Protein AF-A0AB35T0C1-F1 (afdb_monomer)

Solvent-accessible surface area (backbone atoms only — not comparable to full-atom values): 11816 Å² total; per-residue (Å²): 132,60,48,73,68,49,30,51,51,52,35,51,55,37,49,76,72,65,48,79,41,62,48,52,42,70,42,68,91,86,75,76,39,29,47,48,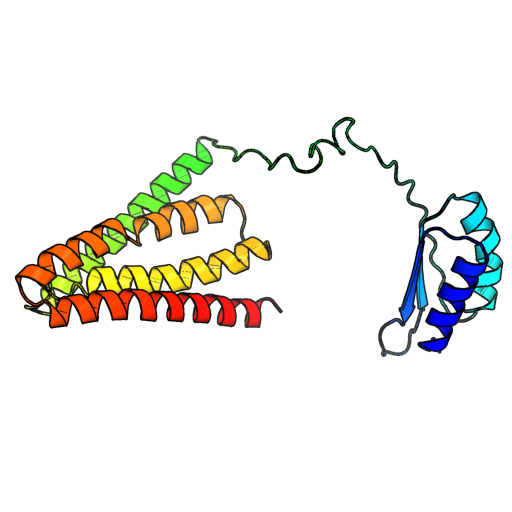71,51,73,52,70,60,68,71,61,53,63,71,42,49,69,54,52,47,66,72,39,70,78,32,69,82,79,88,80,88,76,87,77,76,80,76,67,58,98,38,42,97,76,54,57,82,65,69,73,80,74,82,78,85,46,72,64,50,53,51,33,24,50,54,21,23,55,52,15,34,49,52,34,52,51,37,40,58,54,37,56,77,73,38,94,59,30,72,40,45,52,56,23,60,42,51,31,33,25,55,32,30,18,51,47,28,30,52,50,50,36,44,75,72,62,75,48,53,72,69,53,43,29,20,49,47,60,3,16,41,50,37,26,25,61,69,68,61,52,55,53,43,35,58,60,3,37,78,78,37,50,68,51,13,51,49,43,54,52,46,44,55,52,47,20,51,50,28,21,52,50,20,40,54,55,43,56,67,73,77,105

Mean predicted aligned error: 14.81 Å

Foldseek 3Di:
DCDPVLQVVLQVVCVVLVFPDKGWDWDDPPPLTAIDIDGDDDPVSVVVCVVVNCVSCVSHPDDDDDDPPPPPCPPCNVVVPVDPPDPDDPDPLLVVLLAVLQVQQLVQLVVLQVVQVVVDPCCLQAVVSQLCLLLVLLLVLLLVVLCVVLVVDDPSCCSNHPNRRSVNNHDPPVLVVSLVRNCVVPVVSSVVNNVSSVVSSVVSSVVSNVVNVVVSD

Secondary structure (DSSP, 8-state):
---HHHHHHHHHHHHHTT-SEEEEEPPPSSS--PPEEEEES-HHHHHHHHHHHHHH-TTS--------------TTGGGTGGG-PPP----HHHHHHHHHHHHHHHHHHHHHHHHHHTT-GGGGTS-HHHHHHHHHHHHHHHHHHHHHHTT-S-HHHIIIIIIIIIHHHS-HHHHHHHHHHHHHH-HHHHHHHHHHHHHHHHHHHHHHHHHHHHHH-

pLDDT: mean 83.54, std 14.97, range [47.44, 98.69]

Radius of gyration: 28.73 Å; Cα contacts (8 Å, |Δi|>4): 269; chains: 1; bounding box: 64×45×69 Å

Sequence (217 aa):
MGSEADCERVIRAAHERGVASAMAYSGPEDGVAAIFVMIIDEPPLIESFLPELKRLAPEAGISVSFERLAHVSPSDFLRGGAHRPRPFRTNLENVGLVFLGGAFGGSGRVLLEAGARYVTPAYEVFPWGTLVANVVGSFFIAVLGVLLLERFISERERMFWILGFLGSFTTFSAFIFQIDRGWELSPTLSALYAGSSMFLGLAAALLGILATRRFVR

Structure (mmCIF, N/CA/C/O backbone):
data_AF-A0AB35T0C1-F1
#
_entry.id   AF-A0AB35T0C1-F1
#
loop_
_atom_site.group_PDB
_atom_site.id
_atom_site.type_symbol
_atom_site.label_atom_id
_atom_site.label_alt_id
_atom_site.label_comp_id
_atom_site.label_asym_id
_atom_site.label_entity_id
_atom_site.label_seq_id
_atom_site.pdbx_PDB_ins_code
_atom_site.Cartn_x
_atom_site.Cartn_y
_atom_site.Cartn_z
_atom_site.occupancy
_atom_site.B_iso_or_equiv
_atom_site.auth_seq_id
_atom_site.auth_comp_id
_atom_site.auth_asym_id
_atom_site.auth_atom_id
_atom_site.pdbx_PDB_model_num
ATOM 1 N N . MET A 1 1 ? -44.690 14.595 20.746 1.00 47.44 1 MET A N 1
ATOM 2 C CA . MET A 1 1 ? -43.866 14.855 19.526 1.00 47.44 1 MET A CA 1
ATOM 3 C C . MET A 1 1 ? -42.671 15.731 19.903 1.00 47.44 1 MET A C 1
ATOM 5 O O . MET A 1 1 ? -42.904 16.873 20.265 1.00 47.44 1 MET A O 1
ATOM 9 N N . GLY A 1 2 ? -41.429 15.227 19.882 1.00 55.16 2 GLY A N 1
ATOM 10 C CA . GLY A 1 2 ? -40.239 16.019 20.243 1.00 55.16 2 GLY A CA 1
ATOM 11 C C . GLY A 1 2 ? -39.686 16.805 19.052 1.00 55.16 2 GLY A C 1
ATOM 12 O O . GLY A 1 2 ? -39.072 16.224 18.163 1.00 55.16 2 GLY A O 1
ATOM 13 N N . SER A 1 3 ? -39.937 18.108 19.021 1.00 66.31 3 SER A N 1
ATOM 14 C CA . SER A 1 3 ? -39.468 19.043 17.995 1.00 66.31 3 SER A CA 1
ATOM 15 C C . SER A 1 3 ? -38.032 19.517 18.258 1.00 66.31 3 SER A C 1
ATOM 17 O O . SER A 1 3 ? -37.549 19.484 19.388 1.00 66.31 3 SER A O 1
ATOM 19 N N . GLU A 1 4 ? -37.344 20.018 17.232 1.00 69.00 4 GLU A N 1
ATOM 20 C CA . GLU A 1 4 ? -36.039 20.693 17.370 1.00 69.00 4 GLU A CA 1
ATOM 21 C C . GLU A 1 4 ? -36.092 21.839 18.404 1.00 69.00 4 GLU A C 1
ATOM 23 O O . GLU A 1 4 ? -35.175 22.016 19.207 1.00 69.00 4 GLU A O 1
ATOM 28 N N . ALA A 1 5 ? -37.242 22.518 18.497 1.00 74.06 5 ALA A N 1
ATOM 29 C CA . ALA A 1 5 ? -37.518 23.531 19.512 1.00 74.06 5 ALA A CA 1
ATOM 30 C C . ALA A 1 5 ? -37.566 22.974 20.951 1.00 74.06 5 ALA A C 1
ATOM 32 O O . ALA A 1 5 ? -37.274 23.696 21.903 1.00 74.06 5 ALA A O 1
ATOM 33 N N . ASP A 1 6 ? -37.921 21.701 21.155 1.00 73.94 6 ASP A N 1
ATOM 34 C CA . ASP A 1 6 ? -37.851 21.051 22.472 1.00 73.94 6 ASP A CA 1
ATOM 35 C C . ASP A 1 6 ? -36.403 20.800 22.897 1.00 73.94 6 ASP A C 1
ATOM 37 O O . ASP A 1 6 ? -36.051 21.032 24.054 1.00 73.94 6 ASP A O 1
ATOM 41 N N . CYS A 1 7 ? -35.545 20.397 21.955 1.00 75.94 7 CYS A N 1
ATOM 42 C CA . CYS A 1 7 ? -34.115 20.215 22.205 1.00 75.94 7 CYS A CA 1
ATOM 43 C C . CYS A 1 7 ? -33.453 21.546 22.583 1.00 75.94 7 CYS A C 1
ATOM 45 O O . CYS A 1 7 ? -32.734 21.620 23.581 1.00 75.94 7 CYS A O 1
ATOM 47 N N . GLU A 1 8 ? -33.752 22.616 21.843 1.00 81.06 8 GLU A N 1
ATOM 48 C CA . GLU A 1 8 ? -33.214 23.950 22.120 1.00 81.06 8 GLU A CA 1
ATOM 49 C C . GLU A 1 8 ? -33.679 24.488 23.481 1.00 81.06 8 GLU A C 1
ATOM 51 O O . GLU A 1 8 ? -32.869 25.009 24.253 1.00 81.06 8 GLU A O 1
ATOM 56 N N . ARG A 1 9 ? -34.957 24.292 23.835 1.00 82.44 9 ARG A N 1
ATOM 57 C CA . ARG A 1 9 ? -35.490 24.662 25.157 1.00 82.44 9 ARG A CA 1
ATOM 58 C C . ARG A 1 9 ? -34.764 23.954 26.296 1.00 82.44 9 ARG A C 1
ATOM 60 O O . ARG A 1 9 ? -34.443 24.597 27.294 1.00 82.44 9 ARG A O 1
ATOM 67 N N . VAL A 1 10 ? -34.482 22.660 26.148 1.00 80.94 10 VAL A N 1
ATOM 68 C CA . VAL A 1 10 ? -33.752 21.881 27.159 1.00 80.94 10 VAL A CA 1
ATOM 69 C C . VAL A 1 10 ? -32.312 22.373 27.310 1.00 80.94 10 VAL A C 1
ATOM 71 O O . VAL A 1 10 ? -31.861 22.583 28.436 1.00 80.94 10 VAL A O 1
ATOM 74 N N . ILE A 1 11 ? -31.603 22.604 26.201 1.00 83.75 11 ILE A N 1
ATOM 75 C CA . ILE A 1 11 ? -30.219 23.105 26.224 1.00 83.75 11 ILE A CA 1
ATOM 76 C C . ILE A 1 11 ? -30.162 24.486 26.884 1.00 83.75 11 ILE A C 1
ATOM 78 O O . ILE A 1 11 ? -29.311 24.739 27.738 1.00 83.75 11 ILE A O 1
ATOM 82 N N . ARG A 1 12 ? -31.095 25.376 26.532 1.00 85.38 12 ARG A N 1
ATOM 83 C CA . ARG A 1 12 ? -31.157 26.730 27.088 1.00 85.38 12 ARG A CA 1
ATOM 84 C C . ARG A 1 12 ? -31.428 26.717 28.590 1.00 85.38 12 ARG A C 1
ATOM 86 O O . ARG A 1 12 ? -30.707 27.378 29.329 1.00 85.38 12 ARG A O 1
ATOM 93 N N . ALA A 1 13 ? -32.398 25.921 29.041 1.00 85.06 13 ALA A N 1
ATOM 94 C CA . ALA A 1 13 ? -32.710 25.776 30.462 1.00 85.06 13 ALA A CA 1
ATOM 95 C C . ALA A 1 13 ? -31.527 25.203 31.265 1.00 85.06 13 ALA A C 1
ATOM 97 O O . ALA A 1 13 ? -31.259 25.656 32.377 1.00 85.06 13 ALA A O 1
ATOM 98 N N . ALA A 1 14 ? -30.777 24.254 30.694 1.00 83.56 14 ALA A N 1
ATOM 99 C CA . ALA A 1 14 ? -29.575 23.719 31.328 1.00 83.56 14 ALA A CA 1
ATOM 100 C C . ALA A 1 14 ? -28.489 24.800 31.495 1.00 83.56 14 ALA A C 1
ATOM 102 O O . ALA A 1 14 ? -27.954 24.978 32.589 1.00 83.56 14 ALA A O 1
ATOM 103 N N . HIS A 1 15 ? -28.203 25.583 30.451 1.00 82.88 15 HIS A N 1
ATOM 104 C CA . HIS A 1 15 ? -27.214 26.663 30.535 1.00 82.88 15 HIS A CA 1
ATOM 105 C C . HIS A 1 15 ? -27.641 27.809 31.465 1.00 82.88 15 HIS A C 1
ATOM 107 O O . HIS A 1 15 ? -26.797 28.353 32.174 1.00 82.88 15 HIS A O 1
ATOM 113 N N . GLU A 1 16 ? -28.931 28.154 31.527 1.00 86.69 16 GLU A N 1
ATOM 114 C CA . GLU A 1 16 ? -29.454 29.148 32.482 1.00 86.69 16 GLU A CA 1
ATOM 115 C C . GLU A 1 16 ? -29.228 28.724 33.946 1.00 86.69 16 GLU A C 1
ATOM 117 O O . GLU A 1 16 ? -29.058 29.576 34.818 1.00 86.69 16 GLU A O 1
ATOM 122 N N . ARG A 1 17 ? -29.149 27.415 34.216 1.00 79.06 17 ARG A N 1
ATOM 123 C CA . ARG A 1 17 ? -28.796 26.851 35.528 1.00 79.06 17 ARG A CA 1
ATOM 124 C C . ARG A 1 17 ? -27.294 26.730 35.788 1.00 79.06 17 ARG A C 1
ATOM 126 O O . ARG A 1 17 ? -26.907 26.253 36.852 1.00 79.06 17 ARG A O 1
ATOM 133 N N . GLY A 1 18 ? -26.458 27.164 34.848 1.00 79.50 18 GLY A N 1
ATOM 134 C CA . GLY A 1 18 ? -25.005 27.086 34.966 1.00 79.50 18 GLY A CA 1
ATOM 135 C C . GLY A 1 18 ? -24.442 25.687 34.729 1.00 79.50 18 GLY A C 1
ATOM 136 O O . GLY A 1 18 ? -23.338 25.415 35.189 1.00 79.50 18 GLY A O 1
ATOM 137 N N . VAL A 1 19 ? -25.180 24.819 34.025 1.00 81.62 19 VAL A N 1
ATOM 138 C CA . VAL A 1 19 ? -24.684 23.490 33.664 1.00 81.62 19 VAL A CA 1
ATOM 139 C C . VAL A 1 19 ? -23.430 23.612 32.787 1.00 81.62 19 VAL A C 1
ATOM 141 O O . VAL A 1 19 ? -23.435 24.352 31.801 1.00 81.62 19 VAL A O 1
ATOM 144 N N . ALA A 1 20 ? -22.374 22.866 33.107 1.00 76.25 20 ALA A N 1
ATOM 145 C CA . ALA A 1 20 ? -21.081 22.913 32.432 1.00 76.25 20 ALA A CA 1
ATOM 146 C C . ALA A 1 20 ? -21.161 22.472 30.963 1.00 76.25 20 ALA A C 1
ATOM 148 O O . ALA A 1 20 ? -20.497 23.055 30.104 1.00 76.25 20 ALA A O 1
ATOM 149 N N . SER A 1 21 ? -21.965 21.452 30.652 1.00 79.81 21 SER A N 1
ATOM 150 C CA . SER A 1 21 ? -22.265 21.069 29.271 1.00 79.81 21 SER A CA 1
ATOM 151 C C . SER A 1 21 ? -23.611 20.356 29.148 1.00 79.81 21 SER A C 1
ATOM 153 O O . SER A 1 21 ? -23.906 19.439 29.917 1.00 79.81 21 SER A O 1
ATOM 155 N N . ALA A 1 22 ? -24.410 20.746 28.151 1.00 82.31 22 ALA A N 1
ATOM 156 C CA . ALA A 1 22 ? -25.673 20.098 27.812 1.00 82.31 22 ALA A CA 1
ATOM 157 C C . ALA A 1 22 ? -25.825 19.928 26.292 1.00 82.31 22 ALA A C 1
ATOM 159 O O . ALA A 1 22 ? -25.579 20.856 25.521 1.00 82.31 22 ALA A O 1
ATOM 160 N N . MET A 1 23 ? -26.264 18.745 25.861 1.00 82.00 23 MET A N 1
ATOM 161 C CA . MET A 1 23 ? -26.617 18.424 24.475 1.00 82.00 23 MET A CA 1
ATOM 162 C C . MET A 1 23 ? -27.971 17.710 24.436 1.00 82.00 23 MET A C 1
ATOM 164 O O . MET A 1 23 ? -28.266 16.893 25.310 1.00 82.00 23 MET A O 1
ATOM 168 N N . ALA A 1 24 ? -28.790 17.999 23.423 1.00 80.12 24 ALA A N 1
ATOM 169 C CA . ALA A 1 24 ? -30.090 17.364 23.218 1.00 80.12 24 ALA A CA 1
ATOM 170 C C . ALA A 1 24 ? -30.309 17.032 21.735 1.00 80.12 24 ALA A C 1
ATOM 172 O O . ALA A 1 24 ? -29.970 17.836 20.869 1.00 80.12 24 ALA A O 1
ATOM 173 N N . TYR A 1 25 ? -30.885 15.861 21.459 1.00 76.50 25 TYR A N 1
ATOM 174 C CA . TYR A 1 25 ? -31.147 15.359 20.109 1.00 76.50 25 TYR A CA 1
ATOM 175 C C . TYR A 1 25 ? -32.557 14.768 20.008 1.00 76.50 25 TYR A C 1
ATOM 177 O O . TYR A 1 25 ? -33.025 14.094 20.933 1.00 76.50 25 TYR A O 1
ATOM 185 N N . SER A 1 26 ? -33.221 14.980 18.871 1.00 69.38 26 SER A N 1
ATOM 186 C CA . SER A 1 26 ? -34.474 14.301 18.536 1.00 69.38 26 SER A CA 1
ATOM 187 C C . SER A 1 26 ? -34.207 12.840 18.146 1.00 69.38 26 SER A C 1
ATOM 189 O O . SER A 1 26 ? -33.233 12.530 17.459 1.00 69.38 26 SER A O 1
ATOM 191 N N . GLY A 1 27 ? -35.058 11.924 18.617 1.00 65.56 27 GLY A N 1
ATOM 192 C CA . GLY A 1 27 ? -35.024 10.515 18.213 1.00 65.56 27 GLY A CA 1
ATOM 193 C C . GLY A 1 27 ? -35.474 10.293 16.753 1.00 65.56 27 GLY A C 1
ATOM 194 O O . GLY A 1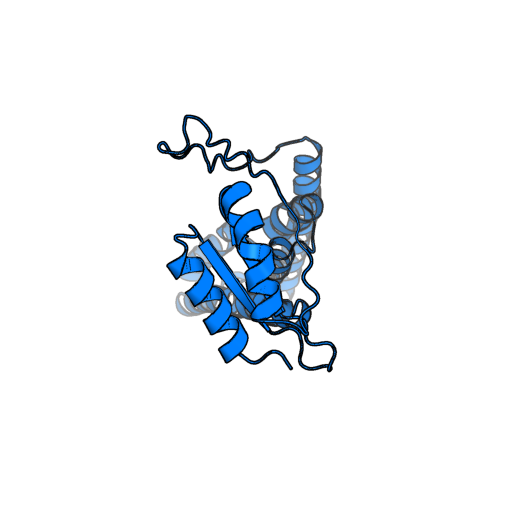 27 ? -36.015 11.216 16.144 1.00 65.56 27 GLY A O 1
ATOM 195 N N . PRO A 1 28 ? -35.270 9.083 16.190 1.00 60.81 28 PRO A N 1
ATOM 196 C CA . PRO A 1 28 ? -35.620 8.761 14.800 1.00 60.81 28 PRO A CA 1
ATOM 197 C C . PRO A 1 28 ? -37.108 8.996 14.470 1.00 60.81 28 PRO A C 1
ATOM 199 O O . PRO A 1 28 ? -37.969 8.882 15.346 1.00 60.81 28 PRO A O 1
ATOM 202 N N . GLU A 1 29 ? -37.401 9.316 13.200 1.00 58.00 29 GLU A N 1
ATOM 203 C CA . GLU A 1 29 ? -38.718 9.766 12.695 1.00 58.00 29 GLU A CA 1
ATOM 204 C C . GLU A 1 29 ? -39.848 8.718 12.817 1.00 58.00 29 GLU A C 1
ATOM 206 O O . GLU A 1 29 ? -41.025 9.047 12.672 1.00 58.00 29 GLU A O 1
ATOM 211 N N . ASP A 1 30 ? -39.515 7.475 13.167 1.00 56.91 30 ASP A N 1
ATOM 212 C CA . ASP A 1 30 ? -40.369 6.279 13.121 1.00 56.91 30 ASP A CA 1
ATOM 213 C C . ASP A 1 30 ? -41.456 6.211 14.226 1.00 56.91 30 ASP A C 1
ATOM 215 O O . ASP A 1 30 ? -42.046 5.160 14.478 1.00 56.91 30 ASP A O 1
ATOM 219 N N . GLY A 1 31 ? -41.755 7.326 14.901 1.00 50.69 31 GLY A N 1
ATOM 220 C CA . GLY A 1 31 ? -42.964 7.468 15.725 1.00 50.69 31 GLY A CA 1
ATOM 221 C C . GLY A 1 31 ? -42.868 7.064 17.203 1.00 50.69 31 GLY A C 1
ATOM 222 O O . GLY A 1 31 ? -43.889 7.071 17.884 1.00 50.69 31 GLY A O 1
ATOM 223 N N . VAL A 1 32 ? -41.674 6.787 17.744 1.00 53.25 32 VAL A N 1
ATOM 224 C CA . VAL A 1 32 ? -41.458 6.518 19.195 1.00 53.25 32 VAL A CA 1
ATOM 225 C C . VAL A 1 32 ? -40.680 7.663 19.881 1.00 53.25 32 VAL A C 1
ATOM 227 O O . VAL A 1 32 ? -40.046 7.477 20.911 1.00 53.25 32 VAL A O 1
ATOM 230 N N . ALA A 1 33 ? -40.702 8.862 19.291 1.00 53.75 33 ALA A N 1
ATOM 231 C CA . ALA A 1 33 ? -39.790 9.985 19.543 1.00 53.75 33 ALA A CA 1
ATOM 232 C C . ALA A 1 33 ? -39.524 10.332 21.030 1.00 53.75 33 ALA A C 1
ATOM 234 O O . ALA A 1 33 ? -40.205 11.170 21.626 1.00 53.75 33 ALA A O 1
ATOM 235 N N . ALA A 1 34 ? -38.458 9.751 21.588 1.00 61.19 34 ALA A N 1
ATOM 236 C CA . ALA A 1 34 ? -37.831 10.169 22.835 1.00 61.19 34 ALA A CA 1
ATOM 237 C C . ALA A 1 34 ? -36.725 11.188 22.525 1.00 61.19 34 ALA A C 1
ATOM 239 O O . ALA A 1 34 ? -35.884 10.960 21.656 1.00 61.19 34 ALA A O 1
ATOM 240 N N . ILE A 1 35 ? -36.734 12.325 23.219 1.00 66.88 35 ILE A N 1
ATOM 241 C CA . ILE A 1 35 ? -35.622 13.281 23.184 1.00 66.88 35 ILE A CA 1
ATOM 242 C C . ILE A 1 35 ? -34.474 12.677 23.995 1.00 66.88 35 ILE A C 1
ATOM 244 O O . ILE A 1 35 ? -34.665 12.315 25.159 1.00 66.88 35 ILE A O 1
ATOM 248 N N . PHE A 1 36 ? -33.288 12.586 23.397 1.00 69.38 36 PHE A N 1
ATOM 249 C CA . PHE A 1 36 ? -32.074 12.162 24.089 1.00 69.38 36 PHE A CA 1
ATOM 250 C C . PHE A 1 36 ? -31.338 13.385 24.615 1.00 69.38 36 PHE A C 1
ATOM 252 O O . PHE A 1 36 ? -30.945 14.253 23.841 1.00 69.38 36 PHE A O 1
ATOM 259 N N . VAL A 1 37 ? -31.142 13.443 25.930 1.00 72.50 37 VAL A N 1
ATOM 260 C CA . VAL A 1 37 ? -30.470 14.553 26.609 1.00 72.50 37 VAL A CA 1
ATOM 261 C C . VAL A 1 37 ? -29.224 14.023 27.309 1.00 72.50 37 VAL A C 1
ATOM 263 O O . VAL A 1 37 ? -29.310 13.092 28.107 1.00 72.50 37 VAL A O 1
ATOM 266 N N . MET A 1 38 ? -28.075 14.631 27.025 1.00 74.75 38 MET A N 1
ATOM 267 C CA . MET A 1 38 ? -26.805 14.366 27.694 1.00 74.75 38 MET A CA 1
ATOM 268 C C . MET A 1 38 ? -26.363 15.627 28.433 1.00 74.75 38 MET A C 1
ATOM 270 O O . MET A 1 38 ? -26.173 16.676 27.822 1.00 74.75 38 MET A O 1
ATOM 274 N N . ILE A 1 39 ? -26.206 15.518 29.750 1.00 75.00 39 ILE A N 1
ATOM 275 C CA . ILE A 1 39 ? -25.787 16.609 30.633 1.00 75.00 39 ILE A CA 1
ATOM 276 C C . ILE A 1 39 ? -24.549 16.156 31.396 1.00 75.00 39 ILE A C 1
ATOM 278 O O . ILE A 1 39 ? -24.534 15.056 31.947 1.00 75.00 39 ILE A O 1
ATOM 282 N N . ILE A 1 40 ? -23.526 17.005 31.430 1.00 74.69 40 ILE A N 1
ATOM 283 C CA . ILE A 1 40 ? -22.279 16.764 32.154 1.00 74.69 40 ILE A CA 1
ATOM 284 C C . ILE A 1 40 ? -22.153 17.844 33.222 1.00 74.69 40 ILE A C 1
ATOM 286 O O . ILE A 1 40 ? -21.889 18.999 32.898 1.00 74.69 40 ILE A O 1
ATOM 290 N N . ASP A 1 41 ? -22.353 17.456 34.481 1.00 78.56 41 ASP A N 1
ATOM 291 C CA . ASP A 1 41 ? -22.172 18.321 35.648 1.00 78.56 41 ASP A CA 1
ATOM 292 C C . ASP A 1 41 ? -22.041 17.513 36.951 1.00 78.56 41 ASP A C 1
ATOM 294 O O . ASP A 1 41 ? -22.072 16.278 36.944 1.00 78.56 41 ASP A O 1
ATOM 298 N N . GLU A 1 42 ? -21.916 18.204 38.082 1.00 77.75 42 GLU A N 1
ATOM 299 C CA . GLU A 1 42 ? -21.979 17.621 39.409 1.00 77.75 42 GLU A CA 1
ATOM 300 C C . GLU A 1 42 ? -23.355 16.978 39.685 1.00 77.75 42 GLU A C 1
ATOM 302 O O . GLU A 1 42 ? -24.403 17.564 39.381 1.00 77.75 42 GLU A O 1
ATOM 307 N N . PRO A 1 43 ? -23.388 15.792 40.332 1.00 74.50 43 PRO A N 1
ATOM 308 C CA . PRO A 1 43 ? -24.627 15.059 40.601 1.00 74.50 43 PRO A CA 1
ATOM 309 C C . PRO A 1 43 ? -25.754 15.876 41.263 1.00 74.50 43 PRO A C 1
ATOM 311 O O . PRO A 1 43 ? -26.892 15.759 40.804 1.00 74.50 43 PRO A O 1
ATOM 314 N N . PRO A 1 44 ? -25.494 16.744 42.268 1.00 80.44 44 PRO A N 1
ATOM 315 C CA . PRO A 1 44 ? -26.555 17.519 42.915 1.00 80.44 44 PRO A CA 1
ATOM 316 C C . PRO A 1 44 ? -27.264 18.490 41.963 1.00 80.44 44 PRO A C 1
ATOM 318 O O . PRO A 1 44 ? -28.477 18.691 42.070 1.00 80.44 44 PRO A O 1
ATOM 321 N N . LEU A 1 45 ? -26.528 19.082 41.013 1.00 79.62 45 LEU A N 1
ATOM 322 C CA . LEU A 1 45 ? -27.099 20.010 40.040 1.00 79.62 45 LEU A CA 1
ATOM 323 C C . LEU A 1 45 ? -28.007 19.260 39.059 1.00 79.62 45 LEU A C 1
ATOM 325 O O . LEU A 1 45 ? -29.139 19.691 38.826 1.00 79.62 45 LEU A O 1
ATOM 329 N N . ILE A 1 46 ? -27.554 18.100 38.568 1.00 75.00 46 ILE A N 1
ATOM 330 C CA . ILE A 1 46 ? -28.323 17.236 37.661 1.00 75.00 46 ILE A CA 1
ATOM 331 C C . ILE A 1 46 ? -29.615 16.769 38.336 1.00 75.00 46 ILE A C 1
ATOM 333 O O . ILE A 1 46 ? -30.695 16.924 37.765 1.00 75.00 46 ILE A O 1
ATOM 337 N N . GLU A 1 47 ? -29.534 16.255 39.565 1.00 80.75 47 GLU A N 1
ATOM 338 C CA . GLU A 1 47 ? -30.700 15.783 40.322 1.00 80.75 47 GLU A CA 1
ATOM 339 C C . GLU A 1 47 ? -31.742 16.891 40.531 1.00 80.75 47 GLU A C 1
ATOM 341 O O . GLU A 1 47 ? -32.943 16.645 40.387 1.00 80.75 47 GLU A O 1
ATOM 346 N N . SER A 1 48 ? -31.297 18.127 40.787 1.00 82.81 48 SER A N 1
ATOM 347 C CA . SER A 1 48 ? -32.183 19.287 40.944 1.00 82.81 48 SER A CA 1
ATOM 348 C C . SER A 1 48 ? -32.908 19.693 39.653 1.00 82.81 48 SER A C 1
ATOM 350 O O . SER A 1 48 ? -33.983 20.296 39.711 1.00 82.81 48 SER A O 1
ATOM 352 N N . PHE A 1 49 ? -32.341 19.355 38.491 1.00 81.56 49 PHE A N 1
ATOM 353 C CA . PHE A 1 49 ? -32.854 19.721 37.171 1.00 81.56 49 PHE A CA 1
ATOM 354 C C . PHE A 1 49 ? -33.792 18.656 36.571 1.00 81.56 49 PHE A C 1
ATOM 356 O O . PHE A 1 49 ? -34.645 18.974 35.741 1.00 81.56 49 PHE A O 1
ATOM 363 N N . LEU A 1 50 ? -33.724 17.399 37.034 1.00 78.81 50 LEU A N 1
ATOM 364 C CA . LEU A 1 50 ? -34.581 16.298 36.562 1.00 78.81 50 LEU A CA 1
ATOM 365 C C . LEU A 1 50 ? -36.097 16.589 36.590 1.00 78.81 50 LEU A C 1
ATOM 367 O O . LEU A 1 50 ? -36.786 16.207 35.637 1.00 78.81 50 LEU A O 1
ATOM 371 N N . PRO A 1 51 ? -36.668 17.238 37.627 1.00 82.62 51 PRO A N 1
ATOM 372 C CA . PRO A 1 51 ? -38.096 17.555 37.646 1.00 82.62 51 PRO A CA 1
ATOM 373 C C . PRO A 1 51 ? -38.497 18.567 36.568 1.00 82.62 51 PRO A C 1
ATOM 375 O O . PRO A 1 51 ? -39.621 18.524 36.074 1.00 82.62 51 PRO A O 1
ATOM 378 N N . GLU A 1 52 ? -37.593 19.476 36.208 1.00 81.69 52 GLU A N 1
ATOM 379 C CA . GLU A 1 52 ? -37.811 20.504 35.192 1.00 81.69 52 GLU A CA 1
ATOM 380 C C . GLU A 1 52 ? -37.686 19.920 33.782 1.00 81.69 52 GLU A C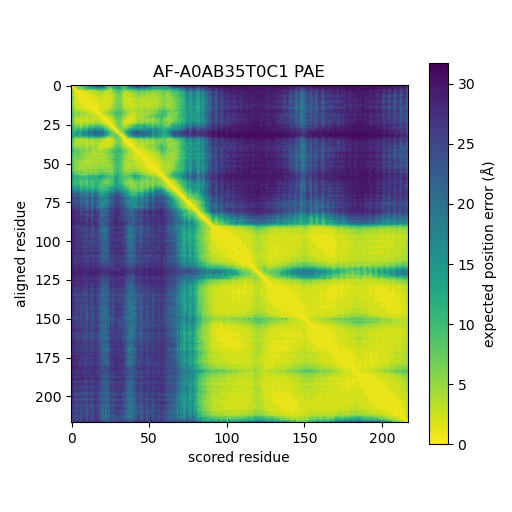 1
ATOM 382 O O . GLU A 1 52 ? -38.565 20.147 32.955 1.00 81.69 52 GLU A O 1
ATOM 387 N N . LEU A 1 53 ? -36.699 19.048 33.549 1.00 76.50 53 LEU A N 1
ATOM 388 C CA . LEU A 1 53 ? -36.586 18.239 32.328 1.00 76.50 53 LEU A CA 1
ATOM 389 C C . LEU A 1 53 ? -37.873 17.464 32.023 1.00 76.50 53 LEU A C 1
ATOM 391 O O . LEU A 1 53 ? -38.374 17.510 30.901 1.00 76.50 53 LEU A O 1
ATOM 395 N N . LYS A 1 54 ? -38.458 16.817 33.039 1.00 76.38 54 LYS A N 1
ATOM 396 C CA . LYS A 1 54 ? -39.744 16.106 32.915 1.00 76.38 54 LYS A CA 1
ATOM 397 C C . LYS A 1 54 ? -40.915 17.027 32.560 1.00 76.38 54 LYS A C 1
ATOM 399 O O . LYS A 1 54 ? -41.871 16.566 31.949 1.00 76.38 54 LYS A O 1
ATOM 404 N N . ARG A 1 55 ? -40.870 18.310 32.941 1.00 80.44 55 ARG A N 1
ATOM 405 C CA . ARG A 1 55 ? -41.902 19.301 32.577 1.00 80.44 55 ARG A CA 1
ATOM 406 C C . ARG A 1 55 ? -41.702 19.857 31.173 1.00 80.44 55 ARG A C 1
ATOM 408 O O . ARG A 1 55 ? -42.688 20.133 30.500 1.00 80.44 55 ARG A O 1
ATOM 415 N N . LEU A 1 56 ? -40.451 20.039 30.758 1.00 77.25 56 LEU A N 1
ATOM 416 C CA . LEU A 1 56 ? -40.098 20.558 29.437 1.00 77.25 56 LEU A CA 1
ATOM 417 C C . LEU A 1 56 ? -40.339 19.522 28.334 1.00 77.25 56 LEU A C 1
ATOM 419 O O . LEU A 1 56 ? -40.719 19.898 27.231 1.00 77.25 56 LEU A O 1
ATOM 423 N N . ALA A 1 57 ? -40.170 18.234 28.642 1.00 69.44 57 ALA A N 1
ATOM 424 C CA . ALA A 1 57 ? -40.360 17.135 27.700 1.00 69.44 57 ALA A CA 1
ATOM 425 C C . ALA A 1 57 ? -41.193 15.990 28.318 1.00 69.44 57 ALA A C 1
ATOM 427 O O . ALA A 1 57 ? -40.670 14.900 28.549 1.00 69.44 57 ALA A O 1
ATOM 428 N N . PRO A 1 58 ? -42.495 16.206 28.589 1.00 66.44 58 PRO A N 1
ATOM 429 C CA . PRO A 1 58 ? -43.339 15.246 29.308 1.00 66.44 58 PRO A CA 1
ATOM 430 C C . PRO A 1 58 ? -43.587 13.934 28.550 1.00 66.44 58 PRO A C 1
ATOM 432 O O . PRO A 1 58 ? -43.879 12.920 29.177 1.00 66.44 58 PRO A O 1
ATOM 435 N N . GLU A 1 59 ? -43.454 13.934 27.221 1.00 61.50 59 GLU A N 1
ATOM 436 C CA . GLU A 1 59 ? -43.595 12.729 26.388 1.00 61.50 59 GLU A CA 1
ATOM 437 C C . GLU A 1 59 ? -42.271 11.998 26.122 1.00 61.50 59 GLU A C 1
ATOM 439 O O . GLU A 1 59 ? -42.271 10.925 25.522 1.00 61.50 59 GLU A O 1
ATOM 444 N N . ALA A 1 60 ? -41.133 12.550 26.557 1.00 60.25 60 ALA A N 1
ATOM 445 C CA . ALA A 1 60 ? -39.840 11.907 26.373 1.00 60.25 60 ALA A CA 1
ATOM 446 C C . ALA A 1 60 ? -39.598 10.875 27.484 1.00 60.25 60 ALA A C 1
ATOM 448 O O . ALA A 1 60 ? -39.648 11.186 28.675 1.00 60.25 60 ALA A O 1
ATOM 449 N N . GLY A 1 61 ? -39.283 9.635 27.104 1.00 57.81 61 GLY A N 1
ATOM 450 C CA . GLY A 1 61 ? -38.756 8.646 28.041 1.00 57.81 61 GLY A CA 1
ATOM 451 C C . GLY A 1 61 ? -37.376 9.079 28.538 1.00 57.81 61 GLY A C 1
ATOM 452 O O . GLY A 1 61 ? -36.386 8.902 27.837 1.00 57.81 61 GLY A O 1
ATOM 453 N N . ILE A 1 62 ? -37.300 9.664 29.735 1.00 60.00 62 ILE A N 1
ATOM 454 C CA . ILE A 1 62 ? -36.032 10.127 30.313 1.00 60.00 62 ILE A CA 1
ATOM 455 C C . ILE A 1 62 ? -35.338 8.949 31.007 1.00 60.00 62 ILE A C 1
ATOM 457 O O . ILE A 1 62 ? -35.719 8.551 32.109 1.00 60.00 62 ILE A O 1
ATOM 461 N N . SER A 1 63 ? -34.297 8.414 30.369 1.00 58.28 63 SER A N 1
ATOM 462 C CA . SER A 1 63 ? -33.336 7.501 30.994 1.00 58.28 63 SER A CA 1
ATOM 463 C C . SER A 1 63 ? -32.136 8.302 31.494 1.00 58.28 63 SER A C 1
ATOM 465 O O . SER A 1 63 ? -31.459 8.953 30.702 1.00 58.28 63 SER A O 1
ATOM 467 N N . VAL A 1 64 ? -31.866 8.254 32.799 1.00 61.53 64 VAL A N 1
ATOM 468 C CA . VAL A 1 64 ? -30.732 8.954 33.419 1.00 61.53 64 VAL A CA 1
ATOM 469 C C . VAL A 1 64 ? -29.670 7.925 33.781 1.00 61.53 64 VAL A C 1
ATOM 471 O O . VAL A 1 64 ? -29.905 7.066 34.629 1.00 61.53 64 VAL A O 1
ATOM 474 N N . SER A 1 65 ? -28.506 8.008 33.140 1.00 58.75 65 SER A N 1
ATOM 475 C CA . SER A 1 65 ? -27.327 7.227 33.512 1.00 58.75 65 SER A CA 1
ATOM 476 C C . SER A 1 65 ? -26.326 8.151 34.192 1.00 58.75 65 SER A C 1
ATOM 478 O O . SER A 1 65 ? -25.844 9.099 33.576 1.00 58.75 65 SER A O 1
ATOM 480 N N . PHE A 1 66 ? -26.028 7.892 35.464 1.00 60.25 66 PHE A N 1
ATOM 481 C CA . PHE A 1 66 ? -24.984 8.612 36.186 1.00 60.25 66 PHE A CA 1
ATOM 482 C C . PHE A 1 66 ? -23.664 7.865 36.030 1.00 60.25 66 PHE A C 1
ATOM 484 O O . PHE A 1 66 ? -23.441 6.838 36.672 1.00 60.25 66 PHE A O 1
ATOM 491 N N . GLU A 1 67 ? -22.769 8.393 35.203 1.00 59.53 67 GLU A N 1
ATOM 492 C CA . GLU A 1 67 ? -21.405 7.891 35.107 1.00 59.53 67 GLU A CA 1
ATOM 493 C C . GLU A 1 67 ? -20.478 8.827 35.885 1.00 59.53 67 GLU A C 1
ATOM 495 O O . GLU A 1 67 ? -20.278 9.985 35.518 1.00 59.53 67 GLU A O 1
ATOM 500 N N . ARG A 1 68 ? -19.914 8.346 37.002 1.00 58.03 68 ARG A N 1
ATOM 501 C CA . ARG A 1 68 ? -18.852 9.083 37.698 1.00 58.03 68 ARG A CA 1
ATOM 502 C C . ARG A 1 68 ? -17.588 9.031 36.848 1.00 58.03 68 ARG A C 1
ATOM 504 O O . ARG A 1 68 ? -16.773 8.121 36.984 1.00 58.03 68 ARG A O 1
ATOM 511 N N . LEU A 1 69 ? -17.422 10.033 35.996 1.00 55.66 69 LEU A N 1
ATOM 512 C CA . LEU A 1 69 ? -16.188 10.267 35.263 1.00 55.66 69 LEU A CA 1
ATOM 513 C C . LEU A 1 69 ? -15.137 10.810 36.234 1.00 55.66 69 LEU A C 1
ATOM 515 O O . LEU A 1 69 ? -15.041 12.008 36.487 1.00 55.66 69 LEU A O 1
ATOM 519 N N . ALA A 1 70 ? -14.323 9.917 36.795 1.00 53.00 70 ALA A N 1
ATOM 520 C CA . ALA A 1 70 ? -13.058 10.329 37.378 1.00 53.00 70 ALA A CA 1
ATOM 521 C C . ALA A 1 70 ? -12.157 10.770 36.221 1.00 53.00 70 ALA A C 1
ATOM 523 O O . ALA A 1 70 ? -11.575 9.931 35.530 1.00 53.00 70 ALA A O 1
ATOM 524 N N . HIS A 1 71 ? -12.053 12.080 35.985 1.00 50.06 71 HIS A N 1
ATOM 525 C CA . HIS A 1 71 ? -11.050 12.613 35.072 1.00 50.06 71 HIS A CA 1
ATOM 526 C C . HIS A 1 71 ? -9.670 12.435 35.717 1.00 50.06 71 HIS A C 1
ATOM 528 O O . HIS A 1 71 ? -9.097 13.351 36.308 1.00 50.06 71 HIS A O 1
ATOM 534 N N . VAL A 1 72 ? -9.132 11.218 35.627 1.00 57.84 72 VAL A N 1
ATOM 535 C CA . VAL A 1 72 ? -7.743 10.926 35.962 1.00 57.84 72 VAL A CA 1
ATOM 536 C C . VAL A 1 72 ? -6.911 11.495 34.824 1.00 57.84 72 VAL A C 1
ATOM 538 O O . VAL A 1 72 ? -6.521 10.788 33.899 1.00 57.84 72 VAL A O 1
ATOM 541 N N . SER A 1 73 ? -6.682 12.807 34.865 1.00 55.22 73 SER A N 1
ATOM 542 C CA . SER A 1 73 ? -5.631 13.416 34.063 1.00 55.22 73 SER A CA 1
ATOM 543 C C . SER A 1 73 ? -4.329 12.739 34.482 1.00 55.22 73 SER A C 1
ATOM 545 O O . SER A 1 73 ? -3.967 12.841 35.659 1.00 55.22 73 SER A O 1
ATOM 547 N N . PRO A 1 74 ? -3.597 12.071 33.573 1.00 59.81 74 PRO A N 1
ATOM 548 C CA . PRO A 1 74 ? -2.208 11.738 33.843 1.00 59.81 74 PRO A CA 1
ATOM 549 C C . PRO A 1 74 ? -1.495 13.007 34.330 1.00 59.81 74 PRO A C 1
ATOM 551 O O . PRO A 1 74 ? -1.779 14.107 33.840 1.00 59.81 74 PRO A O 1
ATOM 554 N N . SER A 1 75 ? -0.604 12.894 35.315 1.00 68.50 75 SER A N 1
ATOM 555 C CA . SER A 1 75 ? 0.113 14.051 35.880 1.00 68.50 75 SER A CA 1
ATOM 556 C C . SER A 1 75 ? 0.947 14.808 34.833 1.00 68.50 75 SER A C 1
ATOM 558 O O . SER A 1 75 ? 1.346 15.951 35.048 1.00 68.50 75 SER A O 1
ATOM 560 N N . ASP A 1 76 ? 1.171 14.190 33.675 1.00 68.44 76 ASP A N 1
ATOM 561 C CA . ASP A 1 76 ? 1.861 14.694 32.497 1.00 68.44 76 ASP A CA 1
ATOM 562 C C . ASP A 1 76 ? 0.920 15.078 31.333 1.00 68.44 76 ASP A C 1
ATOM 564 O O . ASP A 1 76 ? 1.404 15.327 30.230 1.00 68.44 76 ASP A O 1
ATOM 568 N N . PHE A 1 77 ? -0.399 15.194 31.538 1.00 60.81 77 PHE A N 1
ATOM 569 C CA . PHE A 1 77 ? -1.368 15.582 30.495 1.00 60.81 77 PHE A CA 1
ATOM 570 C C . PHE A 1 77 ? -0.988 16.892 29.788 1.00 60.81 77 PHE A C 1
ATOM 572 O O . PHE A 1 77 ? -0.857 16.915 28.566 1.00 60.81 77 PHE A O 1
ATOM 579 N N . LEU A 1 78 ? -0.685 17.947 30.556 1.00 65.31 78 LEU A N 1
ATOM 580 C CA . LEU A 1 78 ? -0.224 19.243 30.028 1.00 65.31 78 LEU A CA 1
ATOM 581 C C . LEU A 1 78 ? 1.173 19.183 29.381 1.00 65.31 78 LEU A C 1
ATOM 583 O O . LEU A 1 78 ? 1.599 20.138 28.739 1.00 65.31 78 LEU A O 1
ATOM 587 N N . ARG A 1 79 ? 1.893 18.067 29.543 1.00 67.12 79 ARG A N 1
ATOM 588 C CA . ARG A 1 79 ? 3.190 17.786 28.910 1.00 67.12 79 ARG A CA 1
ATOM 589 C C . ARG A 1 79 ? 3.076 16.799 27.738 1.00 67.12 79 ARG A C 1
ATOM 591 O O . ARG A 1 79 ? 4.099 16.327 27.253 1.00 67.12 79 ARG A O 1
ATOM 598 N N . GLY A 1 80 ? 1.859 16.471 27.288 1.00 56.12 80 GLY A N 1
ATOM 599 C CA . GLY A 1 80 ? 1.621 15.551 26.167 1.00 56.12 80 GLY A CA 1
ATOM 600 C C . GLY A 1 80 ? 1.527 14.065 26.546 1.00 56.12 80 GLY A C 1
ATOM 601 O O . GLY A 1 80 ? 1.485 13.211 25.662 1.00 56.12 80 GLY A O 1
ATOM 602 N N . GLY A 1 81 ? 1.444 13.725 27.837 1.00 55.50 81 GLY A N 1
ATOM 603 C CA . GLY A 1 81 ? 1.344 12.339 28.323 1.00 55.50 81 GLY A CA 1
ATOM 604 C C . GLY A 1 81 ? 0.082 11.583 27.886 1.00 55.50 81 GLY A C 1
ATOM 605 O O . GLY A 1 81 ? 0.070 10.353 27.875 1.00 55.50 81 GLY A O 1
ATOM 606 N N . ALA A 1 82 ? -0.959 12.302 27.451 1.00 56.22 82 ALA A N 1
ATOM 607 C CA . ALA A 1 82 ? -2.222 11.727 26.982 1.00 56.22 82 ALA A CA 1
ATOM 608 C C . ALA A 1 82 ? -2.094 10.918 25.678 1.00 56.22 82 ALA A C 1
ATOM 610 O O . ALA A 1 82 ? -2.983 10.135 25.341 1.00 56.22 82 ALA A O 1
ATOM 611 N N . HIS A 1 83 ? -1.004 11.098 24.928 1.00 51.88 83 HIS A N 1
ATOM 612 C CA . HIS A 1 83 ? -0.741 10.408 23.667 1.00 51.88 83 HIS A CA 1
ATOM 613 C C . HIS A 1 83 ? 0.630 9.739 23.705 1.00 51.88 83 HIS A C 1
ATOM 615 O O . HIS A 1 83 ? 1.504 10.030 22.895 1.00 51.88 83 HIS A O 1
ATOM 621 N N . ARG A 1 84 ? 0.838 8.793 24.627 1.00 51.78 84 ARG A N 1
ATOM 622 C CA . ARG A 1 84 ? 1.870 7.781 24.378 1.00 51.78 84 ARG A CA 1
ATOM 623 C C . ARG A 1 84 ? 1.323 6.843 23.297 1.00 51.78 84 ARG A C 1
ATOM 625 O O . ARG A 1 84 ? 0.407 6.077 23.611 1.00 51.78 84 ARG A O 1
ATOM 632 N N . PRO A 1 85 ? 1.807 6.897 22.035 1.00 55.69 85 PRO A N 1
ATOM 633 C CA . PRO A 1 85 ? 1.392 5.923 21.036 1.00 55.69 85 PRO A CA 1
ATOM 634 C C . PRO A 1 85 ? 1.676 4.536 21.606 1.00 55.69 85 PRO A C 1
ATOM 636 O O . PRO A 1 85 ? 2.745 4.301 22.174 1.00 55.69 85 PRO A O 1
ATOM 639 N N . ARG A 1 86 ? 0.698 3.628 21.520 1.00 56.72 86 ARG A N 1
ATOM 640 C CA . ARG A 1 86 ? 0.910 2.252 21.975 1.00 56.72 86 ARG A CA 1
ATOM 641 C C . ARG A 1 86 ? 2.140 1.713 21.235 1.00 56.72 86 ARG A C 1
ATOM 643 O O . ARG A 1 86 ? 2.133 1.744 20.004 1.00 56.72 86 ARG A O 1
ATOM 650 N N . PRO A 1 87 ? 3.194 1.269 21.945 1.00 60.12 87 PRO A N 1
ATOM 651 C CA . PRO A 1 87 ? 4.403 0.805 21.287 1.00 60.12 87 PRO A CA 1
ATOM 652 C C . PRO A 1 87 ? 4.045 -0.362 20.368 1.00 60.12 87 PRO A C 1
ATOM 654 O O . PRO A 1 87 ? 3.298 -1.262 20.765 1.00 60.12 87 PRO A O 1
ATOM 657 N N . PHE A 1 88 ? 4.554 -0.323 19.136 1.00 64.31 88 PHE A N 1
ATOM 658 C CA . PHE A 1 88 ? 4.411 -1.417 18.184 1.00 64.31 88 PHE A CA 1
ATOM 659 C C . PHE A 1 88 ? 4.962 -2.694 18.830 1.00 64.31 88 PHE A C 1
ATOM 661 O O . PHE A 1 88 ? 6.148 -2.772 19.152 1.00 64.31 88 PHE A O 1
ATOM 668 N N . ARG A 1 89 ? 4.093 -3.674 19.101 1.00 65.38 89 ARG A N 1
ATOM 669 C CA . ARG A 1 89 ? 4.501 -4.923 19.752 1.00 65.38 89 ARG A CA 1
ATOM 670 C C . ARG A 1 89 ? 5.174 -5.828 18.721 1.00 65.38 89 ARG A C 1
ATOM 672 O O . ARG A 1 89 ? 4.503 -6.552 17.989 1.00 65.38 89 ARG A O 1
ATOM 679 N N . THR A 1 90 ? 6.503 -5.808 18.690 1.00 69.62 90 THR A N 1
ATOM 680 C CA . THR A 1 90 ? 7.341 -6.752 17.938 1.00 69.62 90 THR A CA 1
ATOM 681 C C . THR A 1 90 ? 7.405 -8.104 18.652 1.00 69.62 90 THR A C 1
ATOM 683 O O . THR A 1 90 ? 8.419 -8.470 19.240 1.00 69.62 90 THR A O 1
ATOM 686 N N . ASN A 1 91 ? 6.306 -8.860 18.646 1.00 87.25 91 ASN A N 1
ATOM 687 C CA . ASN A 1 91 ? 6.359 -10.263 19.056 1.00 87.25 91 ASN A CA 1
ATOM 688 C C . ASN A 1 91 ? 6.858 -11.143 17.891 1.00 87.25 91 ASN A C 1
ATOM 690 O O . ASN A 1 91 ? 6.792 -10.760 16.720 1.00 87.25 91 ASN A O 1
ATOM 694 N N . LEU A 1 92 ? 7.368 -12.334 18.219 1.00 92.25 92 LEU A N 1
ATOM 695 C CA . LEU A 1 92 ? 7.894 -13.278 17.225 1.00 92.25 92 LEU A CA 1
ATOM 696 C C . LEU A 1 92 ? 6.830 -13.700 16.202 1.00 92.25 92 LEU A C 1
ATOM 698 O O . LEU A 1 92 ? 7.146 -13.934 15.040 1.00 92.25 92 LEU A O 1
ATOM 702 N N . GLU A 1 93 ? 5.570 -13.759 16.632 1.00 92.75 93 GLU A N 1
ATOM 703 C CA . GLU A 1 93 ? 4.437 -14.074 15.765 1.00 92.75 93 GLU A CA 1
ATOM 704 C C . GLU A 1 93 ? 4.281 -13.044 14.638 1.00 92.75 93 GLU A C 1
ATOM 706 O O . GLU A 1 93 ? 4.242 -13.422 13.469 1.00 92.75 93 GLU A O 1
ATOM 711 N N . ASN A 1 94 ? 4.259 -11.749 14.966 1.00 92.94 94 ASN A N 1
ATOM 712 C CA . ASN A 1 94 ? 4.138 -10.669 13.987 1.00 92.94 94 ASN A CA 1
ATOM 713 C C . ASN A 1 94 ? 5.300 -10.691 12.993 1.00 92.94 94 ASN A C 1
ATOM 715 O O . ASN A 1 94 ? 5.085 -10.550 11.791 1.00 92.94 94 ASN A O 1
ATOM 719 N N . VAL A 1 95 ? 6.521 -10.931 13.477 1.00 95.12 95 VAL A N 1
ATOM 720 C CA . VAL A 1 95 ? 7.698 -11.082 12.610 1.00 95.12 95 VAL A CA 1
ATOM 721 C C . VAL A 1 95 ? 7.543 -12.289 11.680 1.00 95.12 95 VAL A C 1
ATOM 723 O O . VAL A 1 95 ? 7.798 -12.170 10.484 1.00 95.12 95 VAL A O 1
ATOM 726 N N . GLY A 1 96 ? 7.068 -13.427 12.193 1.00 97.31 96 GLY A N 1
ATOM 727 C CA . GLY A 1 96 ? 6.804 -14.624 11.392 1.00 97.31 96 GLY A CA 1
ATOM 728 C C . GLY A 1 96 ? 5.747 -14.399 10.308 1.00 97.31 96 GLY A C 1
ATOM 729 O O . GLY A 1 96 ? 5.912 -14.856 9.179 1.00 97.31 96 GLY A O 1
ATOM 730 N N . LEU A 1 97 ? 4.693 -13.640 10.609 1.00 97.44 97 LEU A N 1
ATOM 731 C CA . LEU A 1 97 ? 3.650 -13.281 9.644 1.00 97.44 97 LEU A CA 1
ATOM 732 C C . LEU A 1 97 ? 4.173 -12.364 8.540 1.00 97.44 97 LEU A C 1
ATOM 734 O O . LEU A 1 97 ? 3.885 -12.605 7.369 1.00 97.44 97 LEU A O 1
ATOM 738 N N . VAL A 1 98 ? 4.965 -11.347 8.896 1.00 97.81 98 VAL A N 1
ATOM 739 C CA . VAL A 1 98 ? 5.621 -10.470 7.914 1.00 97.81 98 VAL A CA 1
ATOM 740 C C . VAL A 1 98 ? 6.568 -11.280 7.032 1.00 97.81 98 VAL A C 1
ATOM 742 O O . VAL A 1 98 ? 6.559 -11.101 5.819 1.00 97.81 98 VAL A O 1
ATOM 745 N N . PHE A 1 99 ? 7.339 -12.204 7.612 1.00 98.19 99 PHE A N 1
ATOM 746 C CA . PHE A 1 99 ? 8.244 -13.076 6.863 1.00 98.19 99 PHE A CA 1
ATOM 747 C C . PHE A 1 99 ? 7.494 -13.949 5.850 1.00 98.19 99 PHE A C 1
ATOM 749 O O . PHE A 1 99 ? 7.843 -13.956 4.671 1.00 98.19 99 PHE A O 1
ATOM 756 N N . LEU A 1 100 ? 6.439 -14.649 6.282 1.00 98.44 100 LEU A N 1
ATOM 757 C CA . LEU A 1 100 ? 5.637 -15.500 5.399 1.00 98.44 100 LEU A CA 1
ATOM 758 C C . LEU A 1 100 ? 4.945 -14.683 4.308 1.00 98.44 100 LEU A C 1
ATOM 760 O O . LEU A 1 100 ? 5.033 -15.034 3.132 1.00 98.44 100 LEU A O 1
ATOM 764 N N . GLY A 1 101 ? 4.302 -13.574 4.680 1.00 98.38 101 GLY A N 1
ATOM 765 C CA . GLY A 1 101 ? 3.682 -12.664 3.723 1.00 98.38 101 GLY A CA 1
ATOM 766 C C . GLY A 1 101 ? 4.706 -12.158 2.711 1.00 98.38 101 GLY A C 1
ATOM 767 O O . GLY A 1 101 ? 4.469 -12.241 1.510 1.00 98.38 101 GLY A O 1
ATOM 768 N N . GLY A 1 102 ? 5.876 -11.724 3.180 1.00 98.50 102 GLY A N 1
ATOM 769 C CA . GLY A 1 102 ? 6.970 -11.240 2.343 1.00 98.50 102 GLY A CA 1
ATOM 770 C C . GLY A 1 102 ? 7.493 -12.293 1.369 1.00 98.50 102 GLY A C 1
ATOM 771 O O . GLY A 1 102 ? 7.689 -11.989 0.195 1.00 98.50 102 GLY A O 1
ATOM 772 N N . ALA A 1 103 ? 7.645 -13.545 1.809 1.00 98.50 103 ALA A N 1
ATOM 773 C CA . ALA A 1 103 ? 8.048 -14.646 0.938 1.00 98.50 103 ALA A CA 1
ATOM 774 C C . ALA A 1 103 ? 7.055 -14.848 -0.219 1.00 98.50 103 ALA A C 1
ATOM 776 O O . ALA A 1 103 ? 7.470 -14.947 -1.376 1.00 98.50 103 ALA A O 1
ATOM 777 N N . PHE A 1 104 ? 5.749 -14.844 0.062 1.00 98.44 104 PHE A N 1
ATOM 778 C CA . PHE A 1 104 ? 4.720 -14.963 -0.975 1.00 98.44 104 PHE A CA 1
ATOM 779 C C . PHE A 1 104 ? 4.634 -13.722 -1.869 1.00 98.44 104 PHE A C 1
ATOM 781 O O . PHE A 1 104 ? 4.574 -13.857 -3.090 1.00 98.44 104 PHE A O 1
ATOM 788 N N . GLY A 1 105 ? 4.672 -12.524 -1.284 1.00 98.19 105 GLY A N 1
ATOM 789 C CA . GLY A 1 105 ? 4.592 -11.261 -2.017 1.00 98.19 105 GLY A CA 1
ATOM 790 C C . GLY A 1 105 ? 5.764 -11.078 -2.978 1.00 98.19 105 GLY A C 1
ATOM 791 O O . GLY A 1 105 ? 5.567 -10.842 -4.171 1.00 98.19 105 GLY A O 1
ATOM 792 N N . GLY A 1 106 ? 6.988 -11.280 -2.488 1.00 97.94 106 GLY A N 1
ATOM 793 C CA . GLY A 1 106 ? 8.198 -11.217 -3.303 1.00 97.94 106 GLY A CA 1
ATOM 794 C C . GLY A 1 106 ? 8.209 -12.274 -4.409 1.00 97.94 106 GLY A C 1
ATOM 795 O O . GLY A 1 106 ? 8.531 -11.954 -5.552 1.00 97.94 106 GLY A O 1
ATOM 796 N N . SER A 1 107 ? 7.777 -13.504 -4.107 1.00 98.12 107 SER A N 1
ATOM 797 C CA . SER A 1 107 ? 7.638 -14.567 -5.115 1.00 98.12 107 SER A CA 1
ATOM 798 C C . SER A 1 107 ? 6.625 -14.196 -6.199 1.00 98.12 107 SER A C 1
ATOM 800 O O . SER A 1 107 ? 6.905 -14.356 -7.385 1.00 98.12 107 SER A O 1
ATOM 802 N N . GLY A 1 108 ? 5.470 -13.642 -5.816 1.00 97.69 108 GLY A N 1
ATOM 803 C CA . GLY A 1 108 ? 4.457 -13.160 -6.756 1.00 97.69 108 GLY A CA 1
ATOM 804 C C . GLY A 1 108 ? 5.002 -12.081 -7.691 1.00 97.69 108 GLY A C 1
ATOM 805 O O . GLY A 1 108 ? 4.784 -12.149 -8.901 1.00 97.69 108 GLY A O 1
ATOM 806 N N . ARG A 1 109 ? 5.785 -11.134 -7.162 1.00 96.75 109 ARG A N 1
ATOM 807 C CA . ARG A 1 109 ? 6.460 -10.123 -7.985 1.00 96.75 109 ARG A CA 1
ATOM 808 C C . ARG A 1 109 ? 7.470 -10.749 -8.947 1.00 96.75 109 ARG A C 1
ATOM 810 O O . ARG A 1 109 ? 7.466 -10.395 -10.121 1.00 96.75 109 ARG A O 1
ATOM 817 N N . VAL A 1 110 ? 8.289 -11.699 -8.490 1.00 95.50 110 VAL A N 1
ATOM 818 C CA . VAL A 1 110 ? 9.251 -12.409 -9.354 1.00 95.50 110 VAL A CA 1
ATOM 819 C C . VAL A 1 110 ? 8.541 -13.117 -10.506 1.00 95.50 110 VAL A C 1
ATOM 821 O O . VAL A 1 110 ? 9.003 -13.042 -11.642 1.00 95.50 110 VAL A O 1
ATOM 824 N N . LEU A 1 111 ? 7.402 -13.762 -10.247 1.00 95.19 111 LEU A N 1
ATOM 825 C CA . LEU A 1 111 ? 6.614 -14.424 -11.289 1.00 95.19 111 LEU A CA 1
ATOM 826 C C . LEU A 1 111 ? 6.017 -13.425 -12.288 1.00 95.19 111 LEU A C 1
ATOM 828 O O . LEU A 1 111 ? 6.051 -13.687 -13.490 1.00 95.19 111 LEU A O 1
ATOM 832 N N . LEU A 1 112 ? 5.521 -12.273 -11.823 1.00 93.75 112 LEU A N 1
ATOM 833 C CA . LEU A 1 112 ? 5.039 -11.204 -12.706 1.00 93.75 112 LEU A CA 1
ATOM 834 C C . LEU A 1 112 ? 6.159 -10.632 -13.577 1.00 93.75 112 LEU A C 1
ATOM 836 O O . LEU A 1 112 ? 5.973 -10.455 -14.779 1.00 93.75 112 LEU A O 1
ATOM 840 N N . GLU A 1 113 ? 7.326 -10.370 -12.993 1.00 91.44 113 GLU A N 1
ATOM 841 C CA . GLU A 1 113 ? 8.498 -9.887 -13.724 1.00 91.44 113 GLU A CA 1
ATOM 842 C C . GLU A 1 113 ? 8.984 -10.924 -14.744 1.00 91.44 113 GLU A C 1
ATOM 844 O O . GLU A 1 113 ? 9.263 -10.576 -15.891 1.00 91.44 113 GLU A O 1
ATOM 849 N N . ALA A 1 114 ? 9.037 -12.203 -14.367 1.00 90.69 114 ALA A N 1
ATOM 850 C CA . ALA A 1 114 ? 9.418 -13.287 -15.266 1.00 90.69 114 ALA A CA 1
ATOM 851 C C . ALA A 1 114 ? 8.425 -13.437 -16.425 1.00 90.69 114 ALA A C 1
ATOM 853 O O . ALA A 1 114 ? 8.845 -13.503 -17.576 1.00 90.69 114 ALA A O 1
ATOM 854 N N . GLY A 1 115 ? 7.121 -13.437 -16.141 1.00 89.62 115 GLY A N 1
ATOM 855 C CA . GLY A 1 115 ? 6.073 -13.517 -17.157 1.00 89.62 115 GLY A CA 1
ATOM 856 C C . GLY A 1 115 ? 6.112 -12.336 -18.127 1.00 89.62 115 GLY A C 1
ATOM 857 O O . GLY A 1 115 ? 6.057 -12.530 -19.339 1.00 89.62 115 GLY A O 1
ATOM 858 N N . ALA A 1 116 ? 6.289 -11.117 -17.612 1.00 88.81 116 ALA A N 1
ATOM 859 C CA . ALA A 1 116 ? 6.320 -9.902 -18.422 1.00 88.81 116 ALA A CA 1
ATOM 860 C C . ALA A 1 116 ? 7.486 -9.865 -19.425 1.00 88.81 116 ALA A C 1
ATOM 862 O O . ALA A 1 116 ? 7.330 -9.309 -20.514 1.00 88.81 116 ALA A O 1
ATOM 863 N N . ARG A 1 117 ? 8.622 -10.503 -19.112 1.00 84.75 117 ARG A N 1
ATOM 864 C CA . ARG A 1 117 ? 9.761 -10.626 -20.043 1.00 84.75 117 ARG A CA 1
ATOM 865 C C . ARG A 1 117 ? 9.435 -11.432 -21.301 1.00 84.75 117 ARG A C 1
ATOM 867 O O . ARG A 1 117 ? 10.070 -11.214 -22.324 1.00 84.75 117 ARG A O 1
ATOM 874 N N . TYR A 1 118 ? 8.449 -12.329 -21.251 1.00 83.56 118 TYR A N 1
ATOM 875 C 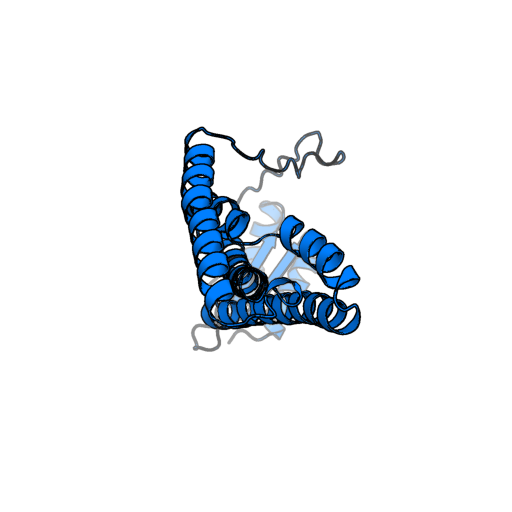CA . TYR A 1 118 ? 8.023 -13.112 -22.418 1.00 83.56 118 TYR A CA 1
ATOM 876 C C . TYR A 1 118 ? 6.989 -12.393 -23.293 1.00 83.56 118 TYR A C 1
ATOM 878 O O . TYR A 1 118 ? 6.698 -12.856 -24.392 1.00 83.56 118 TYR A O 1
ATOM 886 N N . VAL A 1 119 ? 6.424 -11.276 -22.823 1.00 77.25 119 VAL A N 1
ATOM 887 C CA . VAL A 1 119 ? 5.346 -10.562 -23.526 1.00 77.25 119 VAL A CA 1
ATOM 888 C C . VAL A 1 119 ? 5.895 -9.538 -24.516 1.00 77.25 119 VAL A C 1
ATOM 890 O O . VAL A 1 119 ? 5.328 -9.368 -25.592 1.00 77.25 119 VAL A O 1
ATOM 893 N N . THR A 1 120 ? 6.982 -8.839 -24.174 1.00 75.50 120 THR A N 1
ATOM 894 C CA . THR A 1 120 ? 7.522 -7.766 -25.019 1.00 75.50 120 THR A CA 1
ATOM 895 C C . THR A 1 120 ? 9.053 -7.709 -25.010 1.00 75.50 120 THR A C 1
ATOM 897 O O . THR A 1 120 ? 9.653 -7.720 -23.934 1.00 75.50 120 THR A O 1
ATOM 900 N N . PRO A 1 121 ? 9.705 -7.563 -26.183 1.00 71.62 121 PRO A N 1
ATOM 901 C CA . PRO A 1 121 ? 11.146 -7.319 -26.273 1.00 71.62 121 PRO A CA 1
ATOM 902 C C . PRO A 1 121 ? 11.579 -5.995 -25.627 1.00 71.62 121 PRO A C 1
ATOM 904 O O . PRO A 1 121 ? 12.722 -5.854 -25.213 1.00 71.62 121 PRO A O 1
ATOM 907 N N . ALA A 1 122 ? 10.667 -5.023 -25.509 1.00 73.38 122 ALA A N 1
ATOM 908 C CA . ALA A 1 122 ? 10.944 -3.698 -24.950 1.00 73.38 122 ALA A CA 1
ATOM 909 C C . ALA A 1 122 ? 10.899 -3.656 -23.408 1.00 73.38 122 ALA A C 1
ATOM 911 O O . ALA A 1 122 ? 10.802 -2.579 -22.819 1.00 73.38 122 ALA A O 1
ATOM 912 N N . TYR A 1 123 ? 10.950 -4.814 -22.742 1.00 79.38 123 TYR A N 1
ATOM 913 C CA . TYR A 1 123 ? 10.835 -4.927 -21.286 1.00 79.38 123 TYR A CA 1
ATOM 914 C C . TYR A 1 123 ? 11.875 -4.089 -20.526 1.00 79.38 123 TYR A C 1
ATOM 916 O O . TYR A 1 123 ? 11.566 -3.546 -19.469 1.00 79.38 123 TYR A O 1
ATOM 924 N N . GLU A 1 124 ? 13.090 -3.958 -21.065 1.00 77.81 124 GLU A N 1
ATOM 925 C CA . GLU A 1 124 ? 14.172 -3.200 -20.418 1.00 77.81 124 GLU A CA 1
ATOM 926 C C . GLU A 1 124 ? 13.894 -1.695 -20.339 1.00 77.81 124 GLU A C 1
ATOM 928 O O . GLU A 1 124 ? 14.407 -1.022 -19.450 1.00 77.81 124 GLU A O 1
ATOM 933 N N . VAL A 1 125 ? 13.045 -1.183 -21.232 1.00 82.12 125 VAL A N 1
ATOM 934 C CA . VAL A 1 125 ? 12.688 0.239 -21.318 1.00 82.12 125 VAL A CA 1
ATOM 935 C C . VAL A 1 125 ? 11.314 0.522 -20.717 1.00 82.12 125 VAL A C 1
ATOM 937 O O . VAL A 1 125 ? 11.036 1.636 -20.281 1.00 82.12 125 VAL A O 1
ATOM 940 N N . PHE A 1 126 ? 10.442 -0.489 -20.692 1.00 88.38 126 PHE A N 1
ATOM 941 C CA . PHE A 1 126 ? 9.127 -0.412 -20.069 1.00 88.38 126 PHE A CA 1
ATOM 942 C C . PHE A 1 126 ? 8.841 -1.696 -19.266 1.00 88.38 126 PHE A C 1
ATOM 944 O O . PHE A 1 126 ? 8.254 -2.651 -19.790 1.00 88.38 126 PHE A O 1
ATOM 951 N N . PRO A 1 127 ? 9.242 -1.744 -17.982 1.00 91.31 127 PRO A N 1
ATOM 952 C CA . PRO A 1 127 ? 9.073 -2.917 -17.128 1.00 91.31 127 PRO A CA 1
ATOM 953 C C . PRO A 1 127 ? 7.620 -3.091 -16.654 1.00 91.31 127 PRO A C 1
ATOM 955 O O . PRO A 1 127 ? 7.244 -2.765 -15.523 1.00 91.31 127 PRO A O 1
ATOM 958 N N . TRP A 1 128 ? 6.778 -3.656 -17.523 1.00 92.25 128 TRP A N 1
ATOM 959 C CA . TRP A 1 128 ? 5.350 -3.882 -17.256 1.00 92.25 128 TRP A CA 1
ATOM 960 C C . TRP A 1 128 ? 5.088 -4.737 -16.011 1.00 92.25 128 TRP A C 1
ATOM 962 O O . TRP A 1 128 ? 4.112 -4.493 -15.308 1.00 92.25 128 TRP A O 1
ATOM 972 N N . GLY A 1 129 ? 5.959 -5.704 -15.700 1.00 94.12 129 GLY A N 1
ATOM 973 C CA . GLY A 1 129 ? 5.807 -6.558 -14.515 1.00 94.12 129 GLY A CA 1
ATOM 974 C C . GLY A 1 129 ? 5.822 -5.752 -13.213 1.00 94.12 129 GLY A C 1
ATOM 975 O O . GLY A 1 129 ? 4.924 -5.889 -12.383 1.00 94.12 129 GLY A O 1
ATOM 976 N N . THR A 1 130 ? 6.791 -4.844 -13.074 1.00 95.75 130 THR A N 1
ATOM 977 C CA . THR A 1 130 ? 6.897 -3.951 -11.913 1.00 95.75 130 THR A CA 1
ATOM 978 C C . THR A 1 130 ? 5.764 -2.924 -11.885 1.00 95.75 130 THR A C 1
ATOM 980 O O . THR A 1 130 ? 5.210 -2.670 -10.816 1.00 95.75 130 THR A O 1
ATOM 983 N N . LEU A 1 131 ? 5.356 -2.384 -13.044 1.00 96.19 131 LEU A N 1
ATOM 984 C CA . LEU A 1 131 ? 4.195 -1.488 -13.128 1.00 96.19 131 LEU A CA 1
ATOM 985 C C . LEU A 1 131 ? 2.924 -2.173 -12.619 1.00 96.19 131 LEU A C 1
ATOM 987 O O . LEU A 1 131 ? 2.242 -1.630 -11.754 1.00 96.19 131 LEU A O 1
ATOM 991 N N . VAL A 1 132 ? 2.619 -3.373 -13.117 1.00 96.69 132 VAL A N 1
ATOM 992 C CA . VAL A 1 132 ? 1.423 -4.130 -12.724 1.00 96.69 132 VAL A CA 1
ATOM 993 C C . VAL A 1 132 ? 1.462 -4.460 -11.238 1.00 96.69 132 VAL A C 1
ATOM 995 O O . VAL A 1 132 ? 0.473 -4.223 -10.547 1.00 96.69 132 VAL A O 1
ATOM 998 N N . ALA A 1 133 ? 2.597 -4.944 -10.727 1.00 97.81 133 ALA A N 1
ATOM 999 C CA . ALA A 1 133 ? 2.745 -5.251 -9.309 1.00 97.81 133 ALA A CA 1
ATOM 1000 C C . ALA A 1 133 ? 2.480 -4.015 -8.431 1.00 97.81 133 ALA A C 1
ATOM 1002 O O . ALA A 1 133 ? 1.689 -4.083 -7.490 1.00 97.81 133 ALA A O 1
ATOM 1003 N N . ASN A 1 134 ? 3.063 -2.865 -8.779 1.00 98.12 134 ASN A N 1
ATOM 1004 C CA . ASN A 1 134 ? 2.870 -1.622 -8.036 1.00 98.12 134 ASN A CA 1
ATOM 1005 C C . ASN A 1 134 ? 1.425 -1.113 -8.119 1.00 98.12 134 ASN A C 1
ATOM 1007 O O . ASN A 1 134 ? 0.854 -0.783 -7.087 1.00 98.12 134 ASN A O 1
ATOM 1011 N N . VAL A 1 135 ? 0.801 -1.103 -9.299 1.00 98.50 135 VAL A N 1
ATOM 1012 C CA . VAL A 1 135 ? -0.586 -0.632 -9.479 1.00 98.50 135 VAL A CA 1
ATOM 1013 C C . VAL A 1 135 ? -1.580 -1.519 -8.728 1.00 98.50 135 VAL A C 1
ATOM 1015 O O . VAL A 1 135 ? -2.413 -1.020 -7.968 1.00 98.50 135 VAL A O 1
ATOM 1018 N N . VAL A 1 136 ? -1.474 -2.840 -8.893 1.00 98.38 136 VAL A N 1
ATOM 1019 C CA . VAL A 1 136 ? -2.328 -3.813 -8.196 1.00 98.38 136 VAL A CA 1
ATOM 1020 C C . VAL A 1 136 ? -2.109 -3.723 -6.687 1.00 98.38 136 VAL A C 1
ATOM 1022 O O . VAL A 1 136 ? -3.068 -3.687 -5.916 1.00 98.38 136 VAL A O 1
ATOM 1025 N N . GLY A 1 137 ? -0.853 -3.626 -6.253 1.00 98.06 137 GLY A N 1
ATOM 1026 C CA . GLY A 1 137 ? -0.522 -3.488 -4.844 1.00 98.06 137 GLY A CA 1
ATOM 1027 C C . GLY A 1 137 ? -1.037 -2.183 -4.236 1.00 98.06 137 GLY A C 1
ATOM 1028 O O . GLY A 1 137 ? -1.597 -2.217 -3.145 1.00 98.06 137 GLY A O 1
ATOM 1029 N N . SER A 1 138 ? -0.946 -1.053 -4.943 1.00 98.38 138 SER A N 1
ATOM 1030 C CA . SER A 1 138 ? -1.506 0.231 -4.501 1.00 98.38 138 SER A CA 1
ATOM 1031 C C . SER A 1 138 ? -3.019 0.163 -4.288 1.00 98.38 138 SER A C 1
ATOM 1033 O O . SER A 1 138 ? -3.503 0.671 -3.277 1.00 98.38 138 SER A O 1
ATOM 1035 N N . PHE A 1 139 ? -3.763 -0.506 -5.179 1.00 98.69 139 PHE A N 1
ATOM 1036 C CA . PHE A 1 139 ? -5.197 -0.748 -4.990 1.00 98.69 139 PHE A CA 1
ATOM 1037 C C . PHE A 1 139 ? -5.467 -1.532 -3.699 1.00 98.69 139 PHE A C 1
ATOM 1039 O O . PHE A 1 139 ? -6.228 -1.079 -2.843 1.00 98.69 139 PHE A O 1
ATOM 1046 N N . PHE A 1 140 ? -4.818 -2.686 -3.521 1.00 98.44 140 PHE A N 1
ATOM 1047 C CA . PHE A 1 140 ? -5.081 -3.557 -2.373 1.00 98.44 140 PHE A CA 1
ATOM 1048 C C . PHE A 1 140 ? -4.586 -2.983 -1.041 1.00 98.44 140 PHE A C 1
ATOM 1050 O O . PHE A 1 140 ? -5.274 -3.143 -0.034 1.00 98.44 140 PHE A O 1
ATOM 1057 N N . ILE A 1 141 ? -3.451 -2.271 -1.015 1.00 97.56 141 ILE A N 1
ATOM 1058 C CA . ILE A 1 141 ? -2.995 -1.548 0.185 1.00 97.56 141 ILE A CA 1
ATOM 1059 C C . ILE A 1 141 ? -4.049 -0.522 0.595 1.00 97.56 141 ILE A C 1
ATOM 1061 O O . ILE A 1 141 ? -4.349 -0.397 1.779 1.00 97.56 141 ILE A O 1
ATOM 1065 N N . ALA A 1 142 ? -4.634 0.195 -0.365 1.00 97.75 142 ALA A N 1
ATOM 1066 C CA . ALA A 1 142 ? -5.642 1.204 -0.086 1.00 97.75 142 ALA A CA 1
ATOM 1067 C C . ALA A 1 142 ? -6.958 0.592 0.430 1.00 97.75 142 ALA A C 1
ATOM 1069 O O . ALA A 1 142 ? -7.518 1.091 1.406 1.00 97.75 142 ALA A O 1
ATOM 1070 N N . VAL A 1 143 ? -7.407 -0.523 -0.160 1.00 98.12 143 VAL A N 1
ATOM 1071 C CA . VAL A 1 143 ? -8.562 -1.303 0.326 1.00 98.12 143 VAL A CA 1
ATOM 1072 C C . VAL A 1 143 ? -8.337 -1.762 1.766 1.00 98.12 143 VAL A C 1
ATOM 1074 O O . VAL A 1 143 ? -9.123 -1.445 2.658 1.00 98.12 143 VAL A O 1
ATOM 1077 N N . LEU A 1 144 ? -7.233 -2.467 2.019 1.00 97.31 144 LEU A N 1
ATOM 1078 C CA . LEU A 1 144 ? -6.923 -3.000 3.346 1.00 97.31 144 LEU A CA 1
ATOM 1079 C C . LEU A 1 144 ? -6.643 -1.891 4.362 1.00 97.31 144 LEU A C 1
ATOM 1081 O O . LEU A 1 144 ? -6.960 -2.052 5.535 1.00 97.31 144 LEU A O 1
ATOM 1085 N N . GLY A 1 145 ? -6.093 -0.758 3.926 1.00 94.88 145 GLY A N 1
ATOM 1086 C CA . GLY A 1 145 ? -5.890 0.420 4.761 1.00 94.88 145 GLY A CA 1
ATOM 1087 C C . GLY A 1 145 ? -7.208 1.000 5.269 1.00 94.88 145 GLY A C 1
ATOM 1088 O O . GLY A 1 145 ? -7.320 1.295 6.457 1.00 94.88 145 GLY A O 1
ATOM 1089 N N . VAL A 1 146 ? -8.228 1.105 4.409 1.00 95.06 146 VAL A N 1
ATOM 1090 C CA . VAL A 1 146 ? -9.576 1.514 4.838 1.00 95.06 146 VAL A CA 1
ATOM 1091 C C . VAL A 1 146 ? -10.180 0.473 5.779 1.00 95.06 146 VAL A C 1
ATOM 1093 O O . VAL A 1 146 ? -10.633 0.841 6.858 1.00 95.06 146 VAL A O 1
ATOM 1096 N N . LEU A 1 147 ? -10.127 -0.818 5.434 1.00 95.06 147 LEU A N 1
ATOM 1097 C CA . LEU A 1 147 ? -10.653 -1.883 6.300 1.00 95.06 147 LEU A CA 1
ATOM 1098 C C . LEU A 1 147 ? -9.971 -1.920 7.676 1.00 95.06 147 LEU A C 1
ATOM 1100 O O . LEU A 1 147 ? -10.624 -2.203 8.677 1.00 95.06 147 LEU A O 1
ATOM 1104 N N . LEU A 1 148 ? -8.676 -1.606 7.745 1.00 92.06 148 LEU A N 1
ATOM 1105 C CA . LEU A 1 148 ? -7.934 -1.509 9.000 1.00 92.06 148 LEU A CA 1
ATOM 1106 C C . LEU A 1 148 ? -8.418 -0.336 9.858 1.00 92.06 148 LEU A C 1
ATOM 1108 O O . LEU A 1 148 ? -8.615 -0.501 11.061 1.00 92.06 148 LEU A O 1
ATOM 1112 N N . LEU A 1 149 ? -8.612 0.840 9.253 1.00 89.31 149 LEU A N 1
ATOM 1113 C CA . LEU A 1 149 ? -9.105 2.029 9.957 1.00 89.31 149 LEU A CA 1
ATOM 1114 C C . LEU A 1 149 ? -10.520 1.817 10.501 1.00 89.31 149 LEU A C 1
ATOM 1116 O O . LEU A 1 149 ? -10.802 2.180 11.641 1.00 89.31 149 LEU A O 1
ATOM 1120 N N . GLU A 1 150 ? -11.364 1.161 9.713 1.00 89.50 150 GLU A N 1
ATOM 1121 C CA . GLU A 1 150 ? -12.746 0.817 10.056 1.00 89.50 150 GLU A CA 1
ATOM 1122 C C . GLU A 1 150 ? -12.840 -0.450 10.940 1.00 89.50 150 GLU A C 1
ATOM 1124 O O . GLU A 1 150 ? -13.927 -0.923 11.254 1.00 89.50 150 GLU A O 1
ATOM 1129 N N . ARG A 1 151 ? -11.694 -0.997 11.383 1.00 87.69 151 ARG A N 1
ATOM 1130 C CA . ARG A 1 151 ? -11.562 -2.155 12.292 1.00 87.69 151 ARG A CA 1
ATOM 1131 C C . ARG A 1 151 ? -12.173 -3.470 11.784 1.00 87.69 151 ARG A C 1
ATOM 1133 O O . ARG A 1 151 ? -12.485 -4.345 12.588 1.00 87.69 151 ARG A O 1
ATOM 1140 N N . PHE A 1 152 ? -12.275 -3.648 10.467 1.00 90.50 152 PHE A N 1
ATOM 1141 C CA . PHE A 1 152 ? -12.700 -4.907 9.835 1.00 90.50 152 PHE A CA 1
ATOM 1142 C C . PHE A 1 152 ? -11.595 -5.962 9.755 1.00 90.50 152 PHE A C 1
ATOM 1144 O O . PHE A 1 152 ? -11.899 -7.138 9.580 1.00 90.50 152 PHE A O 1
ATOM 1151 N N . ILE A 1 153 ? -10.325 -5.564 9.873 1.00 91.06 153 ILE A N 1
ATOM 1152 C CA . ILE A 1 153 ? -9.189 -6.493 9.924 1.00 91.06 153 ILE A CA 1
ATOM 1153 C C . ILE A 1 153 ? -8.376 -6.280 11.201 1.00 91.06 153 ILE A C 1
ATOM 1155 O O . ILE A 1 153 ? -8.247 -5.161 11.702 1.00 91.06 153 ILE A O 1
ATOM 1159 N N . SER A 1 154 ? -7.825 -7.363 11.736 1.00 91.50 154 SER A N 1
ATOM 1160 C CA . SER A 1 154 ? -6.989 -7.367 12.931 1.00 91.50 154 SER A CA 1
ATOM 1161 C C . SER A 1 154 ? -5.535 -7.001 12.626 1.00 91.50 154 SER A C 1
ATOM 1163 O O . SER A 1 154 ? -5.070 -6.974 11.482 1.00 91.50 154 SER A O 1
ATOM 1165 N N . GLU A 1 155 ? -4.769 -6.779 13.694 1.00 89.38 155 GLU A N 1
ATOM 1166 C CA . GLU A 1 155 ? -3.334 -6.514 13.592 1.00 89.38 155 GLU A CA 1
ATOM 1167 C C . GLU A 1 155 ? -2.574 -7.689 12.946 1.00 89.38 155 GLU A C 1
ATOM 1169 O O . GLU A 1 155 ? -1.594 -7.471 12.237 1.00 89.38 155 GLU A O 1
ATOM 1174 N N . ARG A 1 156 ? -3.059 -8.930 13.104 1.00 92.69 156 ARG A N 1
ATOM 1175 C CA . ARG A 1 156 ? -2.474 -10.134 12.491 1.00 92.69 156 ARG A CA 1
ATOM 1176 C C . ARG A 1 156 ? -2.586 -10.103 10.966 1.00 92.69 156 ARG A C 1
ATOM 1178 O O . ARG A 1 156 ? -1.602 -10.368 10.273 1.00 92.69 156 ARG A O 1
ATOM 1185 N N . GLU A 1 157 ? -3.747 -9.715 10.437 1.00 94.94 157 GLU A N 1
ATOM 1186 C CA . GLU A 1 157 ? -3.935 -9.533 8.993 1.00 94.94 157 GLU A CA 1
ATOM 1187 C C . GLU A 1 157 ? -3.130 -8.352 8.456 1.00 94.94 157 GLU A C 1
ATOM 1189 O O . GLU A 1 157 ? -2.557 -8.457 7.373 1.00 94.94 157 GLU A O 1
ATOM 1194 N N . ARG A 1 158 ? -3.006 -7.259 9.218 1.00 94.62 158 ARG A N 1
ATOM 1195 C CA . ARG A 1 158 ? -2.131 -6.136 8.856 1.00 94.62 158 ARG A CA 1
ATOM 1196 C C . ARG A 1 158 ? -0.672 -6.577 8.706 1.00 94.62 158 ARG A C 1
ATOM 1198 O O . ARG A 1 158 ? -0.029 -6.189 7.729 1.00 94.62 158 ARG A O 1
ATOM 1205 N N . MET A 1 159 ? -0.152 -7.375 9.645 1.00 95.75 159 MET A N 1
ATOM 1206 C CA . MET A 1 159 ? 1.223 -7.887 9.573 1.00 95.75 159 MET A CA 1
ATOM 1207 C C . MET A 1 159 ? 1.445 -8.720 8.311 1.00 95.75 159 MET A C 1
ATOM 1209 O O . MET A 1 159 ? 2.405 -8.487 7.580 1.00 95.75 159 MET A O 1
ATOM 1213 N N . PHE A 1 160 ? 0.550 -9.669 8.036 1.00 97.69 160 PHE A N 1
ATOM 1214 C CA . PHE A 1 160 ? 0.707 -10.571 6.900 1.00 97.69 160 PHE A CA 1
ATOM 1215 C C . PHE A 1 160 ? 0.445 -9.879 5.558 1.00 97.69 160 PHE A C 1
ATOM 1217 O O . PHE A 1 160 ? 1.304 -9.913 4.681 1.00 97.69 160 PHE A O 1
ATOM 1224 N N . TRP A 1 161 ? -0.721 -9.252 5.380 1.00 98.19 161 TRP A N 1
ATOM 1225 C CA . TRP A 1 161 ? -1.157 -8.749 4.076 1.00 98.19 161 TRP A CA 1
ATOM 1226 C C . TRP A 1 161 ? -0.516 -7.421 3.707 1.00 98.19 161 TRP A C 1
ATOM 1228 O O . TRP A 1 161 ? -0.055 -7.266 2.580 1.00 98.19 161 TRP A O 1
ATOM 1238 N N . ILE A 1 162 ? -0.477 -6.463 4.634 1.00 97.12 162 ILE A N 1
ATOM 1239 C CA . ILE A 1 162 ? -0.005 -5.109 4.327 1.00 97.12 162 ILE A CA 1
ATOM 1240 C C . ILE A 1 162 ? 1.518 -5.054 4.424 1.00 97.12 162 ILE A C 1
ATOM 1242 O O . ILE A 1 162 ? 2.183 -4.732 3.442 1.00 97.12 162 ILE A O 1
ATOM 1246 N N . LEU A 1 163 ? 2.076 -5.383 5.591 1.00 96.12 163 LEU A N 1
ATOM 1247 C CA . LEU A 1 163 ? 3.518 -5.253 5.822 1.00 96.12 163 LEU A CA 1
ATOM 1248 C C . LEU A 1 163 ? 4.329 -6.367 5.147 1.00 96.12 163 LEU A C 1
ATOM 1250 O O . LEU A 1 163 ? 5.388 -6.086 4.595 1.00 96.12 163 LEU A O 1
ATOM 1254 N N . GLY A 1 164 ? 3.840 -7.609 5.175 1.00 97.88 164 GLY A N 1
ATOM 1255 C CA . GLY A 1 164 ? 4.490 -8.749 4.530 1.00 97.88 164 GLY A CA 1
ATOM 1256 C C . GLY A 1 164 ? 4.248 -8.791 3.022 1.00 97.88 164 GLY A C 1
ATOM 1257 O O . GLY A 1 164 ? 5.117 -8.433 2.228 1.00 97.88 164 GLY A O 1
ATOM 1258 N N . PHE A 1 165 ? 3.065 -9.261 2.620 1.00 98.62 165 PHE A N 1
ATOM 1259 C CA . PHE A 1 165 ? 2.733 -9.570 1.231 1.00 98.62 165 PHE A CA 1
ATOM 1260 C C . PHE A 1 165 ? 2.824 -8.344 0.333 1.00 98.62 165 PHE A C 1
ATOM 1262 O O . PHE A 1 165 ? 3.665 -8.307 -0.560 1.00 98.62 165 PHE A O 1
ATOM 1269 N N . LEU A 1 166 ? 2.004 -7.319 0.571 1.00 98.25 166 LEU A N 1
ATOM 1270 C CA . LEU A 1 166 ? 1.960 -6.139 -0.293 1.00 98.25 166 LEU A CA 1
ATOM 1271 C C . LEU A 1 166 ? 3.252 -5.317 -0.202 1.00 98.25 166 LEU A C 1
ATOM 1273 O O . LEU A 1 166 ? 3.702 -4.775 -1.213 1.00 98.25 166 LEU A O 1
ATOM 1277 N N . GLY A 1 167 ? 3.889 -5.298 0.973 1.00 97.19 167 GLY A N 1
ATOM 1278 C CA . GLY A 1 167 ? 5.189 -4.661 1.183 1.00 97.19 167 GLY A CA 1
ATOM 1279 C C . GLY A 1 167 ? 6.320 -5.271 0.349 1.00 97.19 167 GLY A C 1
ATOM 1280 O O . GLY A 1 167 ? 7.188 -4.536 -0.110 1.00 97.19 167 GLY A O 1
ATOM 1281 N N . SER A 1 168 ? 6.309 -6.588 0.108 1.00 97.81 168 SER A N 1
ATOM 1282 C CA . SER A 1 168 ? 7.310 -7.261 -0.740 1.00 97.81 168 SER A CA 1
ATOM 1283 C C . SER A 1 168 ? 6.881 -7.412 -2.209 1.00 97.81 168 SER A C 1
ATOM 1285 O O . SER A 1 168 ? 7.721 -7.475 -3.115 1.00 97.81 168 SER A O 1
ATOM 1287 N N . PHE A 1 169 ? 5.568 -7.465 -2.450 1.00 98.50 169 PHE A N 1
ATOM 1288 C CA . PHE A 1 169 ? 4.964 -7.538 -3.780 1.00 98.50 169 PHE A CA 1
ATOM 1289 C C . PHE A 1 169 ? 5.132 -6.234 -4.562 1.00 98.50 169 PHE A C 1
ATOM 1291 O O . PHE A 1 169 ? 5.378 -6.269 -5.763 1.00 98.50 169 PHE A O 1
ATOM 1298 N N . THR A 1 170 ? 5.029 -5.087 -3.891 1.00 98.00 170 THR A N 1
ATOM 1299 C CA . THR A 1 170 ? 5.335 -3.778 -4.483 1.00 98.00 170 THR A CA 1
ATOM 1300 C C . THR A 1 170 ? 6.804 -3.419 -4.283 1.00 98.00 170 THR A C 1
ATOM 1302 O O . THR A 1 170 ? 7.474 -3.923 -3.382 1.00 98.00 170 THR A O 1
ATOM 1305 N N . THR A 1 171 ? 7.352 -2.562 -5.141 1.00 97.75 171 THR A N 1
ATOM 1306 C CA . THR A 1 171 ? 8.741 -2.119 -5.021 1.00 97.75 171 THR A CA 1
ATOM 1307 C C . THR A 1 171 ? 8.949 -0.726 -5.604 1.00 97.75 171 THR A C 1
ATOM 1309 O O . THR A 1 171 ? 8.707 -0.465 -6.783 1.00 97.75 171 THR A O 1
ATOM 1312 N N . PHE A 1 172 ? 9.437 0.182 -4.758 1.00 96.56 172 PHE A N 1
ATOM 1313 C CA . PHE A 1 172 ? 9.879 1.507 -5.189 1.00 96.56 172 PHE A CA 1
ATOM 1314 C C . PHE A 1 172 ? 11.343 1.500 -5.646 1.00 96.56 172 PHE A C 1
ATOM 1316 O O . PHE A 1 172 ? 11.703 2.186 -6.597 1.00 96.56 172 PHE A O 1
ATOM 1323 N N . SER A 1 173 ? 12.193 0.688 -5.011 1.00 96.00 173 SER A N 1
ATOM 1324 C CA . SER A 1 173 ? 13.617 0.612 -5.352 1.00 96.00 173 SER A CA 1
ATOM 1325 C C . SER A 1 173 ? 13.851 0.078 -6.765 1.00 96.00 173 SER A C 1
ATOM 1327 O O . SER A 1 173 ? 14.642 0.662 -7.504 1.00 96.00 173 SER A O 1
ATOM 1329 N 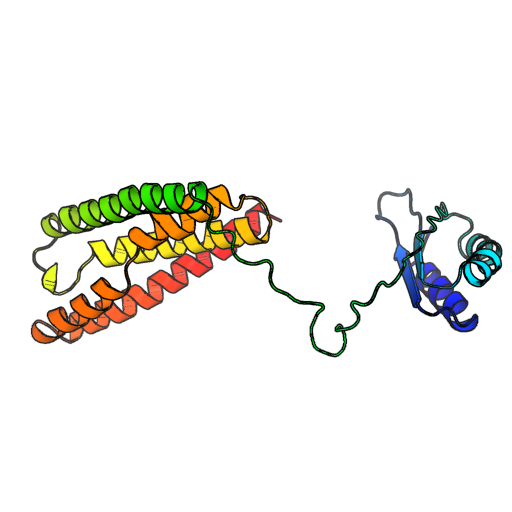N . ALA A 1 174 ? 13.142 -0.982 -7.1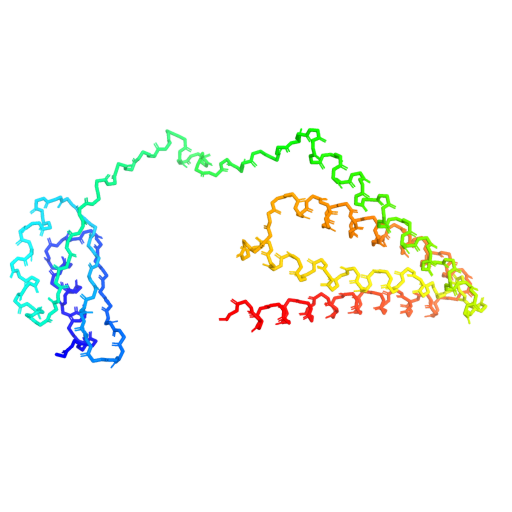75 1.00 94.88 174 ALA A N 1
ATOM 1330 C CA . ALA A 1 174 ? 13.266 -1.492 -8.539 1.00 94.88 174 ALA A CA 1
ATOM 1331 C C . ALA A 1 174 ? 12.712 -0.494 -9.564 1.00 94.88 174 ALA A C 1
ATOM 1333 O O . ALA A 1 174 ? 13.343 -0.292 -10.592 1.00 94.88 174 ALA A O 1
ATOM 1334 N N . PHE A 1 175 ? 11.596 0.175 -9.250 1.00 96.06 175 PHE A N 1
ATOM 1335 C CA . PHE A 1 175 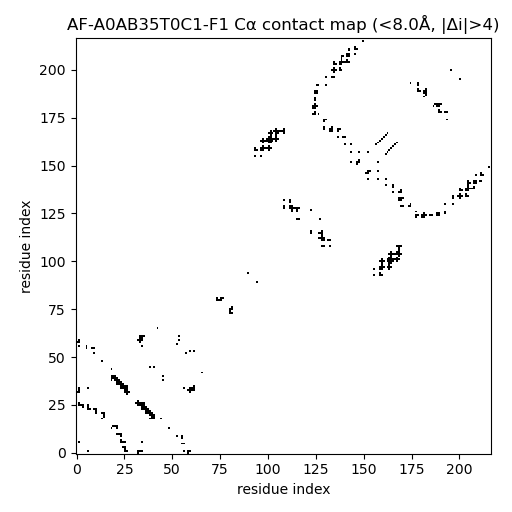? 11.008 1.224 -10.087 1.00 96.06 175 PHE A CA 1
ATOM 1336 C C . PHE A 1 175 ? 12.013 2.343 -10.407 1.00 96.06 175 PHE A C 1
ATOM 1338 O O . PHE A 1 175 ? 12.219 2.661 -11.575 1.00 96.06 175 PHE A O 1
ATOM 1345 N N . ILE A 1 176 ? 12.693 2.891 -9.393 1.00 97.06 176 ILE A N 1
ATOM 1346 C CA . ILE A 1 176 ? 13.700 3.946 -9.594 1.00 97.06 176 ILE A CA 1
ATOM 1347 C C . ILE A 1 176 ? 14.869 3.447 -10.447 1.00 97.06 176 ILE A C 1
ATOM 1349 O O . ILE A 1 176 ? 15.268 4.113 -11.398 1.00 97.06 176 ILE A O 1
ATOM 1353 N N . PHE A 1 177 ? 15.391 2.259 -10.146 1.00 95.50 177 PHE A N 1
ATOM 1354 C CA . PHE A 1 177 ? 16.524 1.702 -10.885 1.00 95.50 177 PHE A CA 1
ATOM 1355 C C . PHE A 1 177 ? 16.181 1.354 -12.341 1.00 95.50 177 PHE A C 1
ATOM 1357 O O . PHE A 1 177 ? 17.020 1.453 -13.232 1.00 95.50 177 PHE A O 1
ATOM 1364 N N . GLN A 1 178 ? 14.938 0.954 -12.600 1.00 94.69 178 GLN A N 1
ATOM 1365 C CA . GLN A 1 178 ? 14.447 0.685 -13.947 1.00 94.69 178 GLN A CA 1
ATOM 1366 C C . GLN A 1 178 ? 14.260 1.963 -14.764 1.00 94.69 178 GLN A C 1
ATOM 1368 O O . GLN A 1 178 ? 14.528 1.938 -15.960 1.00 94.69 178 GLN A O 1
ATOM 1373 N N . ILE A 1 179 ? 13.846 3.072 -14.140 1.00 95.50 179 ILE A N 1
ATOM 1374 C CA . ILE A 1 179 ? 13.821 4.378 -14.813 1.00 95.50 179 ILE A CA 1
ATOM 1375 C C . ILE A 1 179 ? 15.232 4.771 -15.232 1.00 95.50 179 ILE A C 1
ATOM 1377 O O . ILE A 1 179 ? 15.426 5.125 -16.387 1.00 95.50 179 ILE A O 1
ATOM 1381 N N . ASP A 1 180 ? 16.194 4.686 -14.311 1.00 95.44 180 ASP A N 1
ATOM 1382 C CA . ASP A 1 180 ? 17.595 5.040 -14.562 1.00 95.44 180 ASP A CA 1
ATOM 1383 C C . ASP A 1 180 ? 18.176 4.240 -15.738 1.00 95.44 180 ASP A C 1
ATOM 1385 O O . ASP A 1 180 ? 18.622 4.812 -16.731 1.00 95.44 180 ASP A O 1
ATOM 1389 N N . ARG A 1 181 ? 18.032 2.910 -15.705 1.00 92.62 181 ARG A N 1
ATOM 1390 C CA . ARG A 1 181 ? 18.480 2.033 -16.798 1.00 92.62 181 ARG A CA 1
ATOM 1391 C C . ARG A 1 181 ? 17.750 2.266 -18.112 1.00 92.62 181 ARG A C 1
ATOM 1393 O O . ARG A 1 181 ? 18.370 2.287 -19.171 1.00 92.62 181 ARG A O 1
ATOM 1400 N N . GLY A 1 182 ? 16.432 2.423 -18.058 1.00 92.94 182 GLY A N 1
ATOM 1401 C CA . GLY A 1 182 ? 15.642 2.703 -19.247 1.00 92.94 182 GLY A CA 1
ATOM 1402 C C . GLY A 1 182 ? 16.020 4.047 -19.867 1.00 92.94 182 GLY A C 1
ATOM 1403 O O . GLY A 1 182 ? 15.914 4.203 -21.083 1.00 92.94 182 GLY A O 1
ATOM 1404 N N . TRP A 1 183 ? 16.454 5.022 -19.060 1.00 94.50 183 TRP A N 1
ATOM 1405 C CA . TRP A 1 183 ? 16.766 6.373 -19.517 1.00 94.50 183 TRP A CA 1
ATOM 1406 C C . TRP A 1 183 ? 17.926 6.386 -20.508 1.00 94.50 183 TRP A C 1
ATOM 1408 O O . TRP A 1 183 ? 17.880 7.127 -21.490 1.00 94.50 183 TRP A O 1
ATOM 1418 N N . GLU A 1 184 ? 18.922 5.526 -20.292 1.00 91.94 184 GLU A N 1
ATOM 1419 C CA . GLU A 1 184 ? 20.053 5.341 -21.207 1.00 91.94 184 GLU A CA 1
ATOM 1420 C C . GLU A 1 184 ? 19.617 4.763 -22.565 1.00 91.94 184 GLU A C 1
ATOM 1422 O O . GLU A 1 184 ? 20.204 5.094 -23.594 1.00 91.94 184 GLU A O 1
ATOM 1427 N N . LEU A 1 185 ? 18.566 3.935 -22.586 1.00 92.25 185 LEU A N 1
ATOM 1428 C CA . LEU A 1 185 ? 18.044 3.293 -23.798 1.00 92.25 185 LEU A CA 1
ATOM 1429 C C . LEU A 1 185 ? 17.032 4.180 -24.543 1.00 92.25 185 LEU A C 1
ATOM 1431 O O . LEU A 1 185 ? 17.091 4.330 -25.763 1.00 92.25 185 LEU A O 1
ATOM 1435 N N . SER A 1 186 ? 16.072 4.756 -23.819 1.00 94.44 186 SER A N 1
ATOM 1436 C CA . SER A 1 186 ? 15.077 5.695 -24.336 1.00 94.44 186 SER A CA 1
ATOM 1437 C C . SER A 1 186 ? 14.539 6.588 -23.210 1.00 94.44 186 SER A C 1
ATOM 1439 O O . SER A 1 186 ? 13.700 6.149 -22.409 1.00 94.44 186 SER A O 1
ATOM 1441 N N . PRO A 1 187 ? 14.922 7.877 -23.185 1.00 94.88 187 PRO A N 1
ATOM 1442 C CA . PRO A 1 187 ? 14.389 8.839 -22.223 1.00 94.88 187 PRO A CA 1
ATOM 1443 C C . PRO A 1 187 ? 12.864 8.980 -22.303 1.00 94.88 187 PRO A C 1
ATOM 1445 O O . PRO A 1 187 ? 12.186 9.072 -21.283 1.00 94.88 187 PRO A O 1
ATOM 1448 N N . THR A 1 188 ? 12.297 8.954 -23.513 1.00 95.56 188 THR A N 1
ATOM 1449 C CA . THR A 1 188 ? 10.855 9.139 -23.728 1.00 95.56 188 THR A CA 1
ATOM 1450 C C . THR A 1 188 ? 10.030 8.002 -23.129 1.00 95.56 188 THR A C 1
ATOM 1452 O O . THR A 1 188 ? 9.061 8.261 -22.416 1.00 95.56 188 THR A O 1
ATOM 1455 N N . LEU A 1 189 ? 10.406 6.744 -23.386 1.00 93.62 189 LEU A N 1
ATOM 1456 C CA . LEU A 1 189 ? 9.690 5.588 -22.834 1.00 93.62 189 LEU A CA 1
ATOM 1457 C C . LEU A 1 189 ? 9.867 5.483 -21.319 1.00 93.62 189 LEU A C 1
ATOM 1459 O O . LEU A 1 189 ? 8.913 5.152 -20.619 1.00 93.62 189 LEU A O 1
ATOM 1463 N N . SER A 1 190 ? 11.040 5.847 -20.808 1.00 94.69 190 SER A N 1
ATOM 1464 C CA . SER A 1 190 ? 11.321 5.844 -19.370 1.00 94.69 190 SER A CA 1
ATOM 1465 C C . SER A 1 190 ? 10.547 6.923 -18.626 1.00 94.69 190 SER A C 1
ATOM 1467 O O . SER A 1 190 ? 9.993 6.660 -17.559 1.00 94.69 190 SER A O 1
ATOM 1469 N N . ALA A 1 191 ? 10.415 8.117 -19.211 1.00 95.94 191 ALA A N 1
ATOM 1470 C CA . ALA A 1 191 ? 9.543 9.165 -18.690 1.00 95.94 191 ALA A CA 1
ATOM 1471 C C . ALA A 1 191 ? 8.069 8.725 -18.690 1.00 95.94 191 ALA A C 1
ATOM 1473 O O . ALA A 1 191 ? 7.351 8.964 -17.717 1.00 95.94 191 ALA A O 1
ATOM 1474 N N . LEU A 1 192 ? 7.621 8.036 -19.746 1.00 96.12 192 LEU A N 1
ATOM 1475 C CA . LEU A 1 192 ? 6.270 7.480 -19.813 1.00 96.12 192 LEU A CA 1
ATOM 1476 C C . LEU A 1 192 ? 6.051 6.389 -18.758 1.00 96.12 192 LEU A C 1
ATOM 1478 O O . LEU A 1 192 ? 5.013 6.384 -18.099 1.00 96.12 192 LEU A O 1
ATOM 1482 N N . TYR A 1 193 ? 7.015 5.490 -18.558 1.00 95.69 193 TYR A N 1
ATOM 1483 C CA . TYR A 1 193 ? 6.979 4.481 -17.501 1.00 95.69 193 TYR A CA 1
ATOM 1484 C C . TYR A 1 193 ? 6.902 5.135 -16.115 1.00 95.69 193 TYR A C 1
ATOM 1486 O O . TYR A 1 193 ? 6.000 4.820 -15.342 1.00 95.69 193 TYR A O 1
ATOM 1494 N N . ALA A 1 194 ? 7.764 6.115 -15.830 1.00 96.94 194 ALA A N 1
ATOM 1495 C CA . ALA A 1 194 ? 7.759 6.856 -14.570 1.00 96.94 194 ALA A CA 1
ATOM 1496 C C . ALA A 1 194 ? 6.402 7.526 -14.299 1.00 96.94 194 ALA A C 1
ATOM 1498 O O . ALA A 1 194 ? 5.788 7.315 -13.248 1.00 96.94 194 ALA A O 1
ATOM 1499 N N . GLY A 1 195 ? 5.909 8.293 -15.276 1.00 97.56 195 GLY A N 1
ATOM 1500 C CA . GLY A 1 195 ? 4.644 9.017 -15.174 1.00 97.56 195 GLY A CA 1
ATOM 1501 C C . GLY A 1 195 ? 3.443 8.083 -15.043 1.00 97.56 195 GLY A C 1
ATOM 1502 O O . GLY A 1 195 ? 2.604 8.278 -14.164 1.00 97.56 195 GLY A O 1
ATOM 1503 N N . SER A 1 196 ? 3.377 7.036 -15.869 1.00 96.75 196 SER A N 1
ATOM 1504 C CA . SER A 1 196 ? 2.284 6.059 -15.819 1.00 96.75 196 SER A CA 1
ATOM 1505 C C . SER A 1 196 ? 2.284 5.268 -14.516 1.00 96.75 196 SER A C 1
ATOM 1507 O O . SER A 1 196 ? 1.221 5.109 -13.925 1.00 96.75 196 SER A O 1
ATOM 1509 N N . SER A 1 197 ? 3.440 4.840 -14.001 1.00 96.88 197 SER A N 1
ATOM 1510 C CA . SER A 1 197 ? 3.492 4.076 -12.753 1.00 96.88 197 SER A CA 1
ATOM 1511 C C . SER A 1 197 ? 3.018 4.905 -11.552 1.00 96.88 197 SER A C 1
ATOM 1513 O O . SER A 1 197 ? 2.268 4.389 -10.723 1.00 96.88 197 SER A O 1
ATOM 1515 N N . MET A 1 198 ? 3.385 6.193 -11.472 1.00 97.44 198 MET A N 1
ATOM 1516 C CA . MET A 1 198 ? 2.890 7.091 -10.418 1.00 97.44 198 MET A CA 1
ATOM 1517 C C . MET A 1 198 ? 1.399 7.396 -10.572 1.00 97.44 198 MET A C 1
ATOM 1519 O O . MET A 1 198 ? 0.642 7.278 -9.608 1.00 97.44 198 MET A O 1
ATOM 1523 N N . PHE A 1 199 ? 0.969 7.776 -11.777 1.00 98.44 199 PHE A N 1
ATOM 1524 C CA . PHE A 1 199 ? -0.418 8.153 -12.032 1.00 98.44 199 PHE A CA 1
ATOM 1525 C C . PHE A 1 199 ? -1.374 6.974 -11.831 1.00 98.44 199 PHE A C 1
ATOM 1527 O O . PHE A 1 199 ? -2.358 7.096 -11.104 1.00 98.44 199 PHE A O 1
ATOM 1534 N N . LEU A 1 200 ? -1.069 5.818 -12.426 1.00 98.44 200 LEU A N 1
ATOM 1535 C CA . LEU A 1 200 ? -1.893 4.618 -12.302 1.00 98.44 200 LEU A CA 1
ATOM 1536 C C . LEU A 1 200 ? -1.875 4.073 -10.874 1.00 98.44 200 LEU A C 1
ATOM 1538 O O . LEU A 1 200 ? -2.918 3.642 -10.395 1.00 98.44 200 LEU A O 1
ATOM 1542 N N . GLY A 1 201 ? -0.737 4.129 -10.174 1.00 98.19 201 GLY A N 1
ATOM 1543 C CA . GLY A 1 201 ? -0.657 3.731 -8.767 1.00 98.19 201 GLY A CA 1
ATOM 1544 C C . GLY A 1 201 ? -1.551 4.594 -7.874 1.00 98.19 201 GLY A C 1
ATOM 1545 O O . GLY A 1 201 ? -2.330 4.067 -7.079 1.00 98.19 201 GLY A O 1
ATOM 1546 N N . LEU A 1 202 ? -1.509 5.919 -8.054 1.00 98.31 202 LEU A N 1
ATOM 1547 C CA . LEU A 1 202 ? -2.380 6.844 -7.327 1.00 98.31 202 LEU A CA 1
ATOM 1548 C C . LEU A 1 202 ? -3.857 6.623 -7.672 1.00 98.31 202 LEU A C 1
ATOM 1550 O O . LEU A 1 202 ? -4.688 6.525 -6.770 1.00 98.31 202 LEU A O 1
ATOM 1554 N N . ALA A 1 203 ? -4.190 6.514 -8.960 1.00 98.56 203 ALA A N 1
ATOM 1555 C CA . ALA A 1 203 ? -5.555 6.257 -9.408 1.00 98.56 203 ALA A CA 1
ATOM 1556 C C . ALA A 1 203 ? -6.094 4.939 -8.833 1.00 98.56 203 ALA A C 1
ATOM 1558 O O . ALA A 1 203 ? -7.207 4.900 -8.313 1.00 98.56 203 ALA A O 1
ATOM 1559 N N . ALA A 1 204 ? -5.288 3.878 -8.849 1.00 98.56 204 ALA A N 1
ATOM 1560 C CA . ALA A 1 204 ? -5.631 2.585 -8.272 1.00 98.56 204 ALA A CA 1
ATOM 1561 C C . ALA A 1 204 ? -5.864 2.673 -6.756 1.00 98.56 204 ALA A C 1
ATOM 1563 O O . ALA A 1 204 ? -6.858 2.145 -6.260 1.00 98.56 204 ALA A O 1
ATOM 1564 N N . ALA A 1 205 ? -5.018 3.394 -6.016 1.00 98.44 205 ALA A N 1
ATOM 1565 C CA . ALA A 1 205 ? -5.231 3.621 -4.588 1.00 98.44 205 ALA A CA 1
ATOM 1566 C C . ALA A 1 205 ? -6.539 4.388 -4.312 1.00 98.44 205 ALA A C 1
ATOM 1568 O O . ALA A 1 205 ? -7.319 3.992 -3.444 1.00 98.44 205 ALA A O 1
ATOM 1569 N N . LEU A 1 206 ? -6.823 5.449 -5.076 1.00 98.38 206 LEU A N 1
ATOM 1570 C CA . LEU A 1 206 ? -8.071 6.212 -4.958 1.00 98.38 206 LEU A CA 1
ATOM 1571 C C . LEU A 1 206 ? -9.298 5.338 -5.238 1.00 98.38 206 LEU A C 1
ATOM 1573 O O . LEU A 1 206 ? -10.260 5.373 -4.471 1.00 98.38 206 LEU A O 1
ATOM 1577 N N . LEU A 1 207 ? -9.250 4.514 -6.288 1.00 98.19 207 LEU A N 1
ATOM 1578 C CA . LEU A 1 207 ? -10.307 3.551 -6.595 1.00 98.19 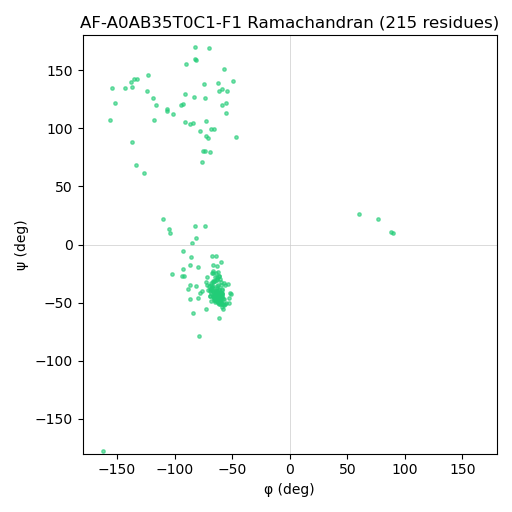207 LEU A CA 1
ATOM 1579 C C . LEU A 1 207 ? -10.503 2.547 -5.454 1.00 98.19 207 LEU A C 1
ATOM 1581 O O . LEU A 1 207 ? -11.643 2.284 -5.078 1.00 98.19 207 LEU A O 1
ATOM 1585 N N . GLY A 1 208 ? -9.419 2.044 -4.858 1.00 97.94 208 GLY A N 1
ATOM 1586 C CA . GLY A 1 208 ? -9.478 1.153 -3.698 1.00 97.94 208 GLY A CA 1
ATOM 1587 C C . GLY A 1 208 ? -10.172 1.795 -2.494 1.00 97.94 208 GLY A C 1
ATOM 1588 O O . GLY A 1 208 ? -11.052 1.182 -1.885 1.00 97.94 208 GLY A O 1
ATOM 1589 N N . ILE A 1 209 ? -9.854 3.058 -2.188 1.00 97.56 209 ILE A N 1
ATOM 1590 C CA . ILE A 1 209 ? -10.503 3.817 -1.105 1.00 97.56 209 ILE A CA 1
ATOM 1591 C C . ILE A 1 209 ? -11.996 3.995 -1.384 1.00 97.56 209 ILE A C 1
ATOM 1593 O O . ILE A 1 209 ? -12.823 3.728 -0.510 1.00 97.56 209 ILE A O 1
ATOM 1597 N N . LEU A 1 210 ? -12.342 4.466 -2.584 1.00 97.19 210 LEU A N 1
ATOM 1598 C CA . LEU A 1 210 ? -13.724 4.760 -2.965 1.00 97.19 210 LEU A CA 1
ATOM 1599 C C . LEU A 1 210 ? -14.586 3.499 -2.967 1.00 97.19 210 LEU A C 1
ATOM 1601 O O . LEU A 1 210 ? -15.673 3.509 -2.390 1.00 97.19 210 LEU A O 1
ATOM 1605 N N . ALA A 1 211 ? -14.082 2.416 -3.563 1.00 96.12 211 ALA A N 1
ATOM 1606 C CA . ALA A 1 211 ? -14.762 1.130 -3.584 1.00 96.12 211 ALA A CA 1
ATOM 1607 C C . ALA A 1 211 ? -15.027 0.642 -2.157 1.00 96.12 211 ALA A C 1
ATOM 1609 O O . ALA A 1 211 ? -16.169 0.367 -1.806 1.00 96.12 211 ALA A O 1
ATOM 1610 N N . THR A 1 212 ? -14.005 0.630 -1.299 1.00 96.00 212 THR A N 1
ATOM 1611 C CA . THR A 1 212 ? -14.134 0.104 0.069 1.00 96.00 212 THR A CA 1
ATOM 1612 C C . THR A 1 212 ? -15.097 0.931 0.916 1.00 96.00 212 THR A C 1
ATOM 1614 O O . THR A 1 212 ? -15.993 0.378 1.550 1.00 96.00 212 THR A O 1
ATOM 1617 N N . ARG A 1 213 ? -14.996 2.266 0.876 1.00 92.94 213 ARG A N 1
ATOM 1618 C CA . ARG A 1 213 ? -15.909 3.157 1.614 1.00 92.94 213 ARG A CA 1
ATOM 161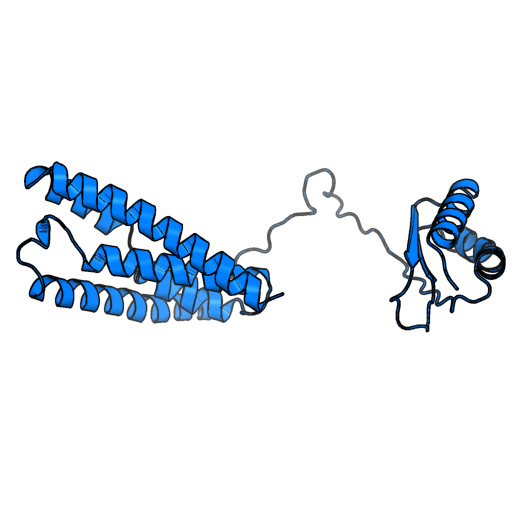9 C C . ARG A 1 213 ? -17.366 3.015 1.184 1.00 92.94 213 ARG A C 1
ATOM 1621 O O . ARG A 1 213 ? -18.253 3.298 1.980 1.00 92.94 213 ARG A O 1
ATOM 1628 N N . ARG A 1 214 ? -17.629 2.606 -0.061 1.00 92.75 214 ARG A N 1
ATOM 1629 C CA . ARG A 1 214 ? -18.995 2.381 -0.545 1.00 92.75 214 ARG A CA 1
ATOM 1630 C C . ARG A 1 214 ? -19.642 1.133 0.058 1.00 92.75 214 ARG A C 1
ATOM 1632 O O . ARG A 1 214 ? -20.868 1.118 0.141 1.00 92.75 214 ARG A O 1
ATOM 1639 N N . PHE A 1 215 ? -18.837 0.138 0.436 1.00 88.69 215 PHE A N 1
ATOM 1640 C CA . PHE A 1 215 ? -19.281 -1.121 1.047 1.00 88.69 215 PHE A CA 1
ATOM 1641 C C . PHE A 1 215 ? -19.315 -1.084 2.578 1.00 88.69 215 PHE A C 1
ATOM 1643 O O . PHE A 1 215 ? -20.064 -1.844 3.175 1.00 88.69 215 PHE A O 1
ATOM 1650 N N . VAL A 1 216 ? -18.478 -0.249 3.200 1.00 82.81 216 VAL A N 1
ATOM 1651 C CA . VAL A 1 216 ? -18.370 -0.148 4.667 1.00 82.81 216 VAL A CA 1
ATOM 1652 C C . VAL A 1 216 ? -19.385 0.838 5.277 1.00 82.81 216 VAL A C 1
ATOM 1654 O O . VAL A 1 216 ? -19.646 0.782 6.475 1.00 82.81 216 VAL A O 1
ATOM 1657 N N . ARG A 1 217 ? -19.972 1.723 4.463 1.00 61.22 217 ARG A N 1
ATOM 1658 C CA . ARG A 1 217 ? -21.133 2.550 4.836 1.00 61.22 217 ARG A CA 1
ATOM 1659 C C . ARG A 1 217 ? -22.430 1.772 4.698 1.00 61.22 217 ARG A C 1
ATOM 1661 O O . ARG A 1 217 ? -23.295 1.968 5.573 1.00 61.22 217 ARG A O 1
#

Organism: Rubrobacter radiotolerans (NCBI:txid42256)

Nearest PDB structures (foldseek):
  6bqo-assembly1_A  TM=9.101E-01  e=4.325E-05  Bordetella pertussis Tohama I
  5a40-assembly2_C  TM=9.082E-01  e=5.018E-05  Bordetella pertussis
  7kkr-assembly1_B  TM=8.994E-01  e=1.109E-04  Escherichia coli
  6b2a-assembly1_B  TM=8.951E-01  e=1.421E-04  Escherichia coli
  6b2d-assembly1_A  TM=9.043E-01  e=2.010E-04  Escherichia coli

InterPro domains:
  IPR003691 Fluoride-specific ion channel FluC [MF_00454] (95-213)
  IPR003691 Fluoride-specific ion channel FluC [PF02537] (97-209)
  IPR003691 Fluoride-specific ion channel FluC [PTHR28259] (97-212)